Protein AF-A0A1Y1V3E3-F1 (afdb_monomer_lite)

Secondary structure (DSSP, 8-state):
-HHHHHHHHHHHHHHHHHHHHHHHHHHHHHHHHHHHHHHHHHHHHHHHHHHHHHHHHHHHHHHHHHHHHHHHHHHHHHHHHHHHHHHHHHHHHHHHHH--TTT--TTHHHHHHHHHHHHHHHHHHHHHH-TTSS--GGG-GGGHHHHTS------TT-THHHHHTTT-BGGGTB-HHHHTS-HHHHHHHHHHHHHHHHHHHHTT-S----TTSHHHHHHHHHHHHH-HHHHHHHHHHHHHHHHHHHHHHHHHHHHHHHHHHHHHHHHHHHHHHHHHHHHHIIIIIHHHHHHHHHHHHHHHHHHHHS-HHHHTTSGGG--

Radius of gyration: 42.48 Å; chains: 1; bounding box: 92×54×130 Å

Foldseek 3Di:
DVVVVVVVVVVVVVVVVVVVVVVVVVVVVVVVVVVVVVVLVVLVVVLVVVLVVLVVVLVVLVVVLVQLLVLLVVLLVLLVLLLVLLVLLLVLLLCLQAVAPVVDDPCGSVVSNVVSLVVNVVSLVCLCPVVVVHDHCVVPVVLCCQAPNFAFAADPPDCCRVCVVVLADPVLDRHSVLLRDRLSVLSVVLSVLSVVSSVCVVVVVHDRDHPPDPVSVVNSVVCLVPDSSNSNSVSSSVRNVRSSVRSSCVSVVVSVCSCVVCVVVSVVSVVVSVVSVVVCCVPRVVVVVVVVVVVVVVVVVVVVPDPVVVLVVDPVNPD

Sequence (319 aa):
FEDIIINYDEKIDGLCESYEIDKEIINQQSTLKIKKRDYENLKLGISFAIIFFFIILVDYMVFDISTKVKDLVTIAEKSADRYTLLKGIQLFTYESVIQDRSLFLEGEPERILSDNIKKLEKLQEELKTGSYGGPTFDNYPALDNILKDNGCHRMYYDPSCMFMQYQYDSSYGFTEEIATLPMNELISEYLVNVKSFIENLKEDKYIKLPFSNAENIKIMFEQMKNDNFFRLQEKLVNNLIGDIQVIDDYLISSSLLLLDSNKNTLIYVVSIGCGILIIIDIFVFNKVYQTKIKNLDAFISFVFLMPQSLVNKIDRFKK

pLDDT: mean 86.41, std 13.22, range [45.62, 98.56]

Organism: NCBI:txid1754191

Structure (mmCIF, N/CA/C/O backbone):
data_AF-A0A1Y1V3E3-F1
#
_entry.id   AF-A0A1Y1V3E3-F1
#
loop_
_atom_site.group_PDB
_atom_site.id
_atom_site.type_symbol
_atom_site.label_atom_id
_atom_site.label_alt_id
_atom_site.label_comp_id
_atom_site.label_asym_id
_atom_site.label_entity_id
_atom_site.label_seq_id
_atom_site.pdbx_PDB_ins_code
_atom_site.Cartn_x
_atom_site.Cartn_y
_atom_site.Cartn_z
_atom_site.occupancy
_atom_site.B_iso_or_equiv
_atom_site.auth_seq_id
_atom_site.auth_comp_id
_atom_site.auth_asym_id
_atom_site.auth_atom_id
_atom_site.pdbx_PDB_model_num
ATOM 1 N N . PHE A 1 1 ? 65.531 27.772 -87.842 1.00 50.69 1 PHE A N 1
ATOM 2 C CA . PHE A 1 1 ? 64.955 28.510 -86.697 1.00 50.69 1 PHE A CA 1
ATOM 3 C C . PHE A 1 1 ? 63.460 28.235 -86.576 1.00 50.69 1 PHE A C 1
ATOM 5 O O . PHE A 1 1 ? 63.043 27.932 -85.469 1.00 50.69 1 PHE A O 1
ATOM 12 N N . GLU A 1 2 ? 62.691 28.225 -87.672 1.00 54.88 2 GLU A N 1
ATOM 13 C CA . GLU A 1 2 ? 61.279 27.784 -87.671 1.00 54.88 2 GLU A CA 1
ATOM 14 C C . GLU A 1 2 ? 61.085 26.353 -87.141 1.00 54.88 2 GLU A C 1
ATOM 16 O O . GLU A 1 2 ? 60.283 26.163 -86.236 1.00 54.88 2 GLU A O 1
ATOM 21 N N . ASP A 1 3 ? 61.902 25.380 -87.562 1.00 55.28 3 ASP A N 1
ATOM 22 C CA . ASP A 1 3 ? 61.786 23.989 -87.074 1.00 55.28 3 ASP A CA 1
ATOM 23 C C . ASP A 1 3 ? 62.004 23.825 -85.560 1.00 55.28 3 ASP A C 1
ATOM 25 O O . ASP A 1 3 ? 61.488 22.895 -84.947 1.00 55.28 3 ASP A O 1
ATOM 29 N N . ILE A 1 4 ? 62.772 24.726 -84.937 1.00 55.16 4 ILE A N 1
ATOM 30 C CA . ILE A 1 4 ? 63.002 24.697 -83.486 1.00 55.16 4 ILE A CA 1
ATOM 31 C C . ILE A 1 4 ? 61.770 25.241 -82.763 1.00 55.16 4 ILE A C 1
ATOM 33 O O . ILE A 1 4 ? 61.364 24.670 -81.759 1.00 55.16 4 ILE A O 1
ATOM 37 N N . ILE A 1 5 ? 61.161 26.309 -83.284 1.00 55.03 5 ILE A N 1
ATOM 38 C CA . ILE A 1 5 ? 59.955 26.912 -82.705 1.00 55.03 5 ILE A CA 1
ATOM 39 C C . ILE A 1 5 ? 58.780 25.930 -82.799 1.00 55.03 5 ILE A C 1
ATOM 41 O O . ILE A 1 5 ? 58.133 25.680 -81.790 1.00 55.03 5 ILE A O 1
ATOM 45 N N . ILE A 1 6 ? 58.598 25.269 -83.948 1.00 68.31 6 ILE A N 1
ATOM 46 C CA . ILE A 1 6 ? 57.536 24.268 -84.153 1.00 68.31 6 ILE A CA 1
ATOM 47 C C . ILE A 1 6 ? 57.692 23.074 -83.194 1.00 68.31 6 ILE A C 1
ATOM 49 O O . ILE A 1 6 ? 56.716 22.621 -82.607 1.00 68.31 6 ILE A O 1
ATOM 53 N N . ASN A 1 7 ? 58.921 22.599 -82.956 1.00 63.09 7 ASN A N 1
ATOM 54 C CA . ASN A 1 7 ? 59.174 21.492 -82.023 1.00 63.09 7 ASN A CA 1
ATOM 55 C C . ASN A 1 7 ? 58.926 21.880 -80.551 1.00 63.09 7 ASN A C 1
ATOM 57 O O . ASN A 1 7 ? 58.614 21.026 -79.720 1.00 63.09 7 ASN A O 1
ATOM 61 N N . TYR A 1 8 ? 59.101 23.160 -80.210 1.00 56.69 8 TYR A N 1
ATOM 62 C CA . TYR A 1 8 ? 58.773 23.675 -78.882 1.00 56.69 8 TYR A CA 1
ATOM 63 C C . TYR A 1 8 ? 57.267 23.868 -78.708 1.00 56.69 8 TYR A C 1
ATOM 65 O O . TYR A 1 8 ? 56.762 23.485 -77.656 1.00 56.69 8 TYR A O 1
ATOM 73 N N . ASP A 1 9 ? 56.558 24.366 -79.721 1.00 60.00 9 ASP A N 1
ATOM 74 C CA . ASP A 1 9 ? 55.098 24.497 -79.685 1.00 60.00 9 ASP A CA 1
ATOM 75 C C . ASP A 1 9 ? 54.416 23.121 -79.605 1.00 60.00 9 ASP A C 1
ATOM 77 O O . ASP A 1 9 ? 53.599 22.918 -78.716 1.00 60.00 9 ASP A O 1
ATOM 81 N N . GLU A 1 10 ? 54.842 22.116 -80.384 1.00 63.62 10 GLU A N 1
ATOM 82 C CA . GLU A 1 10 ? 54.315 20.740 -80.261 1.00 63.62 10 GLU A CA 1
ATOM 83 C C . GLU A 1 10 ? 54.580 20.117 -78.879 1.00 63.62 10 GLU A C 1
ATOM 85 O O . GLU A 1 10 ? 53.758 19.364 -78.355 1.00 63.62 10 GLU A O 1
ATOM 90 N N . LYS A 1 11 ? 55.723 20.422 -78.251 1.00 55.56 11 LYS A N 1
ATOM 91 C CA . LYS A 1 11 ? 56.017 19.954 -76.885 1.00 55.56 11 LYS A CA 1
ATOM 92 C C . LYS A 1 11 ? 55.202 20.687 -75.830 1.00 55.56 11 LYS A C 1
ATOM 94 O O . LYS A 1 11 ? 54.860 20.073 -74.821 1.00 55.56 11 LYS A O 1
ATOM 99 N N . ILE A 1 12 ? 54.931 21.974 -76.029 1.00 55.62 12 ILE A N 1
ATOM 100 C CA . ILE A 1 12 ? 54.075 22.766 -75.146 1.00 55.62 12 ILE A CA 1
ATOM 101 C C . ILE A 1 12 ? 52.627 22.291 -75.278 1.00 55.62 12 ILE A C 1
ATOM 103 O O . ILE A 1 12 ? 51.999 22.056 -74.252 1.00 55.62 12 ILE A O 1
ATOM 107 N N . ASP A 1 13 ? 52.138 22.039 -76.490 1.00 59.72 13 ASP A N 1
ATOM 108 C CA . ASP A 1 13 ? 50.797 21.503 -76.731 1.00 59.72 13 ASP A CA 1
ATOM 109 C C . ASP A 1 13 ? 50.650 20.081 -76.178 1.00 59.72 13 ASP A C 1
ATOM 111 O O . ASP A 1 13 ? 49.683 19.803 -75.473 1.00 59.72 13 ASP A O 1
ATOM 115 N N . GLY A 1 14 ? 51.654 19.211 -76.348 1.00 58.41 14 GLY A N 1
ATOM 116 C CA . GLY A 1 14 ? 51.664 17.884 -75.717 1.00 58.41 14 GLY A CA 1
ATOM 117 C C . GLY A 1 14 ? 51.718 17.929 -74.179 1.00 58.41 14 GLY A C 1
ATOM 118 O O . GLY A 1 14 ? 51.142 17.077 -73.494 1.00 58.41 14 GLY A O 1
ATOM 119 N N . LEU A 1 15 ? 52.373 18.941 -73.601 1.00 51.03 15 LEU A N 1
ATOM 120 C CA . LEU A 1 15 ? 52.355 19.195 -72.155 1.00 51.03 15 LEU A CA 1
ATOM 121 C C . LEU A 1 15 ? 51.010 19.769 -71.687 1.00 51.03 15 LEU A C 1
ATOM 123 O O . LEU A 1 15 ? 50.547 19.412 -70.608 1.00 51.03 15 LEU A O 1
ATOM 127 N N . CYS A 1 16 ? 50.363 20.616 -72.486 1.00 54.28 16 CYS A N 1
ATOM 128 C CA . CYS A 1 16 ? 49.035 21.152 -72.200 1.00 54.28 16 CYS A CA 1
ATOM 129 C C . CYS A 1 16 ? 47.955 20.064 -72.284 1.00 54.28 16 CYS A C 1
ATOM 131 O O . CYS A 1 16 ? 47.156 19.958 -71.358 1.00 54.28 16 CYS A O 1
ATOM 133 N N . GLU A 1 17 ? 47.976 19.202 -73.305 1.00 54.94 17 GLU A N 1
ATOM 134 C CA . GLU A 1 17 ? 47.053 18.063 -73.430 1.00 54.94 17 GLU A CA 1
ATOM 135 C C . GLU A 1 17 ? 47.231 17.061 -72.286 1.00 54.94 17 GLU A C 1
ATOM 137 O O . GLU A 1 17 ? 46.252 16.640 -71.671 1.00 54.94 17 GLU A O 1
ATOM 142 N N . SER A 1 18 ? 48.473 16.705 -71.936 1.00 55.16 18 SER A N 1
ATOM 143 C CA . SER A 1 18 ? 48.718 15.813 -70.792 1.00 55.16 18 SER A CA 1
ATOM 144 C C . SER A 1 18 ? 48.276 16.435 -69.463 1.00 55.16 18 SER A C 1
ATOM 146 O O . SER A 1 18 ? 47.708 15.738 -68.623 1.00 55.16 18 SER A O 1
ATOM 148 N N . TYR A 1 19 ? 48.441 17.750 -69.293 1.00 52.50 19 TYR A N 1
ATOM 149 C CA . TYR A 1 19 ? 47.956 18.468 -68.116 1.00 52.50 19 TYR A CA 1
ATOM 150 C C . TYR A 1 19 ? 46.423 18.568 -68.064 1.00 52.50 19 TYR A C 1
ATOM 152 O O . TYR A 1 19 ? 45.841 18.483 -66.982 1.00 52.50 19 TYR A O 1
ATOM 160 N N . GLU A 1 20 ? 45.744 18.729 -69.202 1.00 53.56 20 GLU A N 1
ATOM 161 C CA . GLU A 1 20 ? 44.278 18.721 -69.281 1.00 53.56 20 GLU A CA 1
ATOM 162 C C . GLU A 1 20 ? 43.694 17.331 -69.009 1.00 53.56 20 GLU A C 1
ATOM 164 O O . GLU A 1 20 ? 42.750 17.220 -68.222 1.00 53.56 20 GLU A O 1
ATOM 169 N N . ILE A 1 21 ? 44.311 16.272 -69.543 1.00 56.00 21 ILE A N 1
ATOM 170 C CA . ILE A 1 21 ? 43.956 14.877 -69.248 1.00 56.00 21 ILE A CA 1
ATOM 171 C C . ILE A 1 21 ? 44.155 14.579 -67.753 1.00 56.00 21 ILE A C 1
ATOM 173 O O . ILE A 1 21 ? 43.257 14.038 -67.102 1.00 56.00 21 ILE A O 1
ATOM 177 N N . ASP A 1 22 ? 45.276 15.001 -67.159 1.00 53.81 22 ASP A N 1
ATOM 178 C CA . ASP A 1 22 ? 45.507 14.857 -65.718 1.00 53.81 22 ASP A CA 1
ATOM 179 C C . ASP A 1 22 ? 44.495 15.664 -64.895 1.00 53.81 22 AS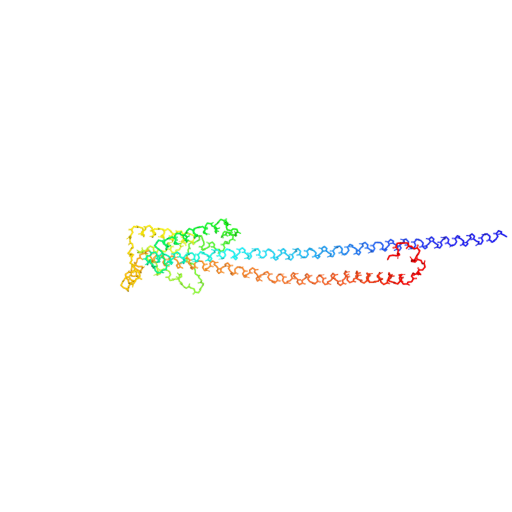P A C 1
ATOM 181 O O . ASP A 1 22 ? 44.009 15.192 -63.866 1.00 53.81 22 ASP A O 1
ATOM 185 N N . LYS A 1 23 ? 44.104 16.858 -65.346 1.00 56.31 23 LYS A N 1
ATOM 186 C CA . LYS A 1 23 ? 43.104 17.695 -64.672 1.00 56.31 23 LYS A CA 1
ATOM 187 C C . LYS A 1 23 ? 41.705 17.081 -64.730 1.00 56.31 23 LYS A C 1
ATOM 189 O O . LYS A 1 23 ? 40.989 17.142 -63.728 1.00 56.31 23 LYS A O 1
ATOM 194 N N . GLU A 1 24 ? 41.311 16.457 -65.839 1.00 57.62 24 GLU A N 1
ATOM 195 C CA . GLU A 1 24 ? 40.055 15.702 -65.935 1.00 57.62 24 GLU A CA 1
ATOM 196 C C . GLU A 1 24 ? 40.063 14.462 -65.034 1.00 57.62 24 GLU A C 1
ATOM 198 O O . GLU A 1 24 ? 39.101 14.239 -64.291 1.00 57.62 24 GLU A O 1
ATOM 203 N N . ILE A 1 25 ? 41.167 13.710 -65.005 1.00 59.00 25 ILE A N 1
ATOM 204 C CA . ILE A 1 25 ? 41.335 12.549 -64.119 1.00 59.00 25 ILE A CA 1
ATOM 205 C C . ILE A 1 25 ? 41.299 12.984 -62.644 1.00 59.00 25 ILE A C 1
ATOM 207 O O . ILE A 1 25 ? 40.606 12.369 -61.827 1.00 59.00 25 ILE A O 1
ATOM 211 N N . ILE A 1 26 ? 41.976 14.078 -62.285 1.00 58.00 26 ILE A N 1
ATOM 212 C CA . ILE A 1 26 ? 41.976 14.648 -60.929 1.00 58.00 26 ILE A CA 1
ATOM 213 C C . ILE A 1 26 ? 40.579 15.158 -60.547 1.00 58.00 26 ILE A C 1
ATOM 215 O O . ILE A 1 26 ? 40.145 14.942 -59.413 1.00 58.00 26 ILE A O 1
ATOM 219 N N . ASN A 1 27 ? 39.841 15.781 -61.470 1.00 56.62 27 ASN A N 1
ATOM 220 C CA . ASN A 1 27 ? 38.483 16.279 -61.228 1.00 56.62 27 ASN A CA 1
ATOM 221 C C . ASN A 1 27 ? 37.442 15.153 -61.094 1.00 56.62 27 ASN A C 1
ATOM 223 O O . ASN A 1 27 ? 36.546 15.232 -60.246 1.00 56.62 27 ASN A O 1
ATOM 227 N N . GLN A 1 28 ? 37.569 14.068 -61.861 1.00 58.38 28 GLN A N 1
ATOM 228 C CA . GLN A 1 28 ? 36.733 12.874 -61.692 1.00 58.38 28 GLN A CA 1
ATOM 229 C C . GLN A 1 28 ? 37.059 12.134 -60.384 1.00 58.38 28 GLN A C 1
ATOM 231 O O . GLN A 1 28 ? 36.159 11.717 -59.650 1.00 58.38 28 GLN A O 1
ATOM 236 N N . GLN A 1 29 ? 38.341 12.025 -60.017 1.00 57.47 29 GLN A N 1
ATOM 237 C CA . GLN A 1 29 ? 38.741 11.428 -58.741 1.00 57.47 29 GLN A CA 1
ATOM 238 C C . GLN A 1 29 ? 38.346 12.288 -57.532 1.00 57.47 29 GLN A C 1
ATOM 240 O O . GLN A 1 29 ? 37.997 11.740 -56.482 1.00 57.47 29 GLN A O 1
ATOM 245 N N . SER A 1 30 ? 38.381 13.618 -57.645 1.00 58.44 30 SER A N 1
ATOM 246 C CA . SER A 1 30 ? 37.997 14.529 -56.562 1.00 58.44 30 SER A CA 1
ATOM 247 C C . SER A 1 30 ? 36.486 14.507 -56.314 1.00 58.44 30 SER A C 1
ATOM 249 O O . SER A 1 30 ? 36.069 14.385 -55.163 1.00 58.44 30 SER A O 1
ATOM 251 N N . THR A 1 31 ? 35.657 14.494 -57.361 1.00 60.00 31 THR A N 1
ATOM 252 C CA . THR A 1 31 ? 34.191 14.369 -57.236 1.00 60.00 31 THR A CA 1
ATOM 253 C C . THR A 1 31 ? 33.754 13.015 -56.670 1.00 60.00 31 THR A C 1
ATOM 255 O O . THR A 1 31 ? 32.872 12.969 -55.808 1.00 60.00 31 THR A O 1
ATOM 258 N N . LEU A 1 32 ? 34.403 11.910 -57.059 1.00 60.84 32 LEU A N 1
ATOM 259 C CA . LEU A 1 32 ? 34.169 10.590 -56.452 1.00 60.84 32 LEU A CA 1
ATOM 260 C C . LEU A 1 32 ? 34.591 10.544 -54.972 1.00 60.84 32 LEU A C 1
ATOM 262 O O . LEU A 1 32 ? 33.885 9.962 -54.145 1.00 60.84 32 LEU A O 1
ATOM 266 N N . LYS A 1 33 ? 35.708 11.191 -54.609 1.00 61.91 33 LYS A N 1
ATOM 267 C CA . LYS A 1 33 ? 36.159 11.315 -53.209 1.00 61.91 33 LYS A CA 1
ATOM 268 C C . LYS A 1 33 ? 35.207 12.168 -52.363 1.00 61.91 33 LYS A C 1
ATOM 270 O O . LYS A 1 33 ? 34.955 11.801 -51.216 1.00 61.91 33 LYS A O 1
ATOM 275 N N . ILE A 1 34 ? 34.648 13.249 -52.915 1.00 62.41 34 ILE A N 1
ATOM 276 C CA . ILE A 1 34 ? 33.652 14.099 -52.239 1.00 62.41 34 ILE A CA 1
ATOM 277 C C . ILE A 1 34 ? 32.371 13.298 -51.963 1.00 62.41 34 ILE A C 1
ATOM 279 O O . ILE A 1 34 ? 31.979 13.175 -50.806 1.00 62.41 34 ILE A O 1
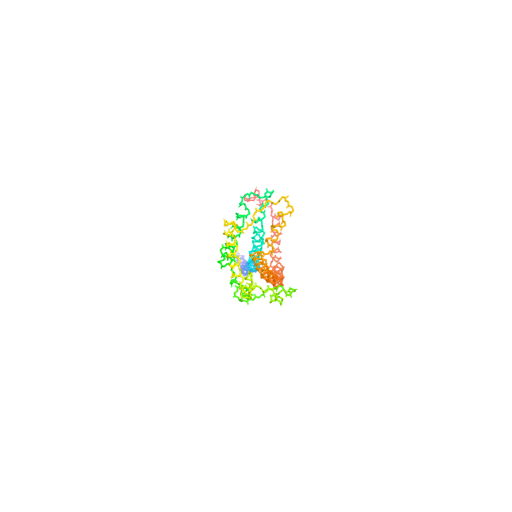ATOM 283 N N . LYS A 1 35 ? 31.805 12.621 -52.975 1.00 66.88 35 LYS A N 1
ATOM 284 C CA . LYS A 1 35 ? 30.608 11.773 -52.798 1.00 66.88 35 LYS A CA 1
ATOM 285 C C . LYS A 1 35 ? 30.812 10.655 -51.767 1.00 66.88 35 LYS A C 1
ATOM 287 O O . LYS A 1 35 ? 29.911 10.353 -50.988 1.00 66.88 35 LYS A O 1
ATOM 292 N N . LYS A 1 36 ? 32.004 10.047 -51.726 1.00 70.50 36 LYS A N 1
ATOM 293 C CA . LYS A 1 36 ? 32.348 9.006 -50.742 1.00 70.50 36 LYS A CA 1
ATOM 294 C C . LYS A 1 36 ? 32.448 9.559 -49.314 1.00 70.50 36 LYS A C 1
ATOM 296 O O . LYS A 1 36 ? 32.009 8.893 -48.380 1.00 70.50 36 LYS A O 1
ATOM 301 N N . ARG A 1 37 ? 32.989 10.771 -49.146 1.00 70.94 37 ARG A N 1
ATOM 302 C CA . ARG A 1 37 ? 33.065 11.471 -47.854 1.00 70.94 37 ARG A CA 1
ATOM 303 C C . ARG A 1 37 ? 31.676 11.857 -47.338 1.00 70.94 37 ARG A C 1
ATOM 305 O O . ARG A 1 37 ? 31.404 11.667 -46.156 1.00 70.94 37 ARG A O 1
ATOM 312 N N . ASP A 1 38 ? 30.796 12.332 -48.215 1.00 76.00 38 ASP A N 1
ATOM 313 C CA . ASP A 1 38 ? 29.418 12.682 -47.851 1.00 76.00 38 ASP A CA 1
ATOM 314 C C . ASP A 1 38 ? 28.618 11.447 -47.420 1.00 76.00 38 ASP A C 1
ATOM 316 O O . ASP A 1 38 ? 27.913 11.483 -46.413 1.00 76.00 38 ASP A O 1
ATOM 320 N N . TYR A 1 39 ? 28.809 10.314 -48.104 1.00 79.94 39 TYR A N 1
ATOM 321 C CA . TYR A 1 39 ? 28.209 9.036 -47.715 1.00 79.94 39 TYR A CA 1
ATOM 322 C C . TYR A 1 39 ? 28.703 8.529 -46.348 1.00 79.94 39 TYR A C 1
ATOM 324 O O . TYR A 1 39 ? 27.915 8.023 -45.550 1.00 79.94 39 TYR A O 1
ATOM 332 N N . GLU A 1 40 ? 29.996 8.673 -46.038 1.00 78.00 40 GLU A N 1
ATOM 333 C CA . GLU A 1 40 ? 30.550 8.282 -44.732 1.00 78.00 40 GLU A CA 1
ATOM 334 C C . GLU A 1 40 ? 30.042 9.176 -43.591 1.00 78.00 40 GLU A C 1
ATOM 336 O O . GLU A 1 40 ? 29.692 8.661 -42.526 1.00 78.00 40 GLU A O 1
ATOM 341 N N . ASN A 1 41 ? 29.921 10.486 -43.828 1.00 80.19 41 ASN A N 1
ATOM 342 C CA . ASN A 1 41 ? 29.327 11.422 -42.872 1.00 80.19 41 ASN A CA 1
ATOM 343 C C . ASN A 1 41 ? 27.835 11.136 -42.644 1.00 80.19 41 ASN A C 1
ATOM 345 O O . ASN A 1 41 ? 27.378 11.152 -41.502 1.00 80.19 41 ASN A O 1
ATOM 349 N N . LEU A 1 42 ? 27.086 10.818 -43.706 1.00 85.19 42 LEU A N 1
ATOM 350 C CA . LEU A 1 42 ? 25.682 10.419 -43.611 1.00 85.19 42 LEU A CA 1
ATOM 351 C C . LEU A 1 42 ? 25.524 9.117 -42.811 1.00 85.19 42 LEU A C 1
ATOM 353 O O . LEU A 1 42 ? 24.691 9.052 -41.911 1.00 85.19 42 LEU A O 1
ATOM 357 N N . LYS A 1 43 ? 26.358 8.100 -43.078 1.00 84.75 43 LYS A N 1
ATOM 358 C CA . LYS A 1 43 ? 26.362 6.830 -42.329 1.00 84.75 43 LYS A CA 1
ATOM 359 C C . LYS A 1 43 ? 26.614 7.059 -40.836 1.00 84.75 43 LYS A C 1
ATOM 361 O O . LYS A 1 43 ? 25.945 6.453 -40.001 1.00 84.75 43 LYS A O 1
ATOM 366 N N . LEU A 1 44 ? 27.562 7.931 -40.501 1.00 87.50 44 LEU A N 1
ATOM 367 C CA . LEU A 1 44 ? 27.882 8.294 -39.121 1.00 87.50 44 LEU A CA 1
ATOM 368 C C . LEU A 1 44 ? 26.720 9.044 -38.450 1.00 87.50 44 LEU A C 1
ATOM 370 O O . LEU A 1 44 ? 26.336 8.683 -37.341 1.00 87.50 44 LEU A O 1
ATOM 374 N N . GLY A 1 45 ? 26.100 10.004 -39.144 1.00 89.06 45 GLY A N 1
ATOM 375 C CA . GLY A 1 45 ? 24.907 10.706 -38.658 1.00 89.06 45 GLY A CA 1
ATOM 376 C C . GLY A 1 45 ? 23.726 9.767 -38.390 1.00 89.06 45 GLY A C 1
ATOM 377 O O . GLY A 1 45 ? 23.129 9.821 -37.318 1.00 89.06 45 GLY A O 1
ATOM 378 N N . ILE A 1 46 ? 23.444 8.842 -39.314 1.00 91.44 46 ILE A N 1
ATOM 379 C CA . ILE A 1 46 ? 22.406 7.812 -39.139 1.00 91.44 46 ILE A CA 1
ATOM 380 C C . ILE A 1 46 ? 22.736 6.899 -37.952 1.00 91.44 46 ILE A C 1
ATOM 382 O O . ILE A 1 46 ? 21.852 6.568 -37.169 1.00 91.44 46 ILE A O 1
ATOM 386 N N . SER A 1 47 ? 24.004 6.521 -37.777 1.00 91.00 47 SER A N 1
ATOM 387 C CA . SER A 1 47 ? 24.425 5.665 -36.660 1.00 91.00 47 SER A CA 1
ATOM 388 C C . SER A 1 47 ? 24.190 6.342 -35.309 1.00 91.00 47 SER A C 1
ATOM 390 O O . SER A 1 47 ? 23.640 5.720 -34.407 1.00 91.00 47 SER A O 1
ATOM 392 N N . PHE A 1 48 ? 24.521 7.631 -35.182 1.00 92.25 48 PHE A N 1
ATOM 393 C CA . PHE A 1 48 ? 24.205 8.402 -33.978 1.00 92.25 48 PHE A CA 1
ATOM 394 C C . PHE A 1 48 ? 22.699 8.527 -33.738 1.00 92.25 48 PHE A C 1
ATOM 396 O O . PHE A 1 48 ? 22.260 8.391 -32.599 1.00 92.25 48 PHE A O 1
ATOM 403 N N . ALA A 1 49 ? 21.904 8.726 -34.793 1.00 94.06 49 ALA A N 1
ATOM 404 C CA . ALA A 1 49 ? 20.449 8.764 -34.674 1.00 94.06 49 ALA A CA 1
ATOM 405 C C . ALA A 1 49 ? 19.876 7.427 -34.167 1.00 94.06 49 ALA A C 1
ATOM 407 O O . ALA A 1 49 ? 19.012 7.434 -33.295 1.00 94.06 49 ALA A O 1
ATOM 408 N N . ILE A 1 50 ? 20.392 6.289 -34.649 1.00 92.94 50 ILE A N 1
ATOM 409 C CA . ILE A 1 50 ? 19.997 4.950 -34.179 1.00 92.94 50 ILE A CA 1
ATOM 410 C C . ILE A 1 50 ? 20.349 4.763 -32.699 1.00 92.94 50 ILE A C 1
ATOM 412 O O . ILE A 1 50 ? 19.508 4.297 -31.934 1.00 92.94 50 ILE A O 1
ATOM 416 N N . ILE A 1 51 ? 21.561 5.149 -32.283 1.00 92.69 51 ILE A N 1
ATOM 417 C CA . ILE A 1 51 ? 21.993 5.068 -30.877 1.00 92.69 51 ILE A CA 1
ATOM 418 C C . ILE A 1 51 ? 21.069 5.905 -29.990 1.00 92.69 51 ILE A C 1
ATOM 420 O O . ILE A 1 51 ? 20.585 5.425 -28.969 1.00 92.69 51 ILE A O 1
ATOM 424 N N . PHE A 1 52 ? 20.800 7.146 -30.393 1.00 94.88 52 PHE A N 1
ATOM 425 C CA . PHE A 1 52 ? 19.955 8.056 -29.630 1.00 94.88 52 PHE A CA 1
ATOM 426 C C . PHE A 1 52 ? 18.514 7.546 -29.518 1.00 94.88 52 PHE A C 1
ATOM 428 O O . PHE A 1 52 ? 17.940 7.544 -28.432 1.00 94.88 52 PHE A O 1
ATOM 435 N N . PHE A 1 53 ? 17.951 7.046 -30.621 1.00 94.12 53 PHE A N 1
ATOM 436 C CA . PHE A 1 53 ? 16.623 6.437 -30.626 1.00 94.12 53 PHE A CA 1
ATOM 437 C C . PHE A 1 53 ? 16.551 5.208 -29.712 1.00 94.12 53 PHE A C 1
ATOM 439 O O . PHE A 1 53 ? 15.581 5.046 -28.977 1.00 94.12 53 PHE A O 1
ATOM 446 N N . PHE A 1 54 ? 17.587 4.366 -29.719 1.00 93.69 54 PHE A N 1
ATOM 447 C CA . PHE A 1 54 ? 17.661 3.202 -28.841 1.00 93.69 54 PHE A CA 1
ATOM 448 C C . PHE A 1 54 ? 17.679 3.594 -27.357 1.00 93.69 54 PHE A C 1
ATOM 450 O O . PHE A 1 54 ? 16.936 3.007 -26.575 1.00 93.69 54 PHE A O 1
ATOM 457 N N . ILE A 1 55 ? 18.472 4.605 -26.980 1.00 92.69 55 ILE A N 1
ATOM 458 C CA . ILE A 1 55 ? 18.517 5.115 -25.599 1.00 92.69 55 ILE A CA 1
ATOM 459 C C . ILE A 1 55 ? 17.126 5.591 -25.166 1.00 92.69 55 ILE A C 1
ATOM 461 O O . ILE A 1 55 ? 16.617 5.126 -24.152 1.00 92.69 55 ILE A O 1
ATOM 465 N N . ILE A 1 56 ? 16.467 6.422 -25.984 1.00 94.44 56 ILE A N 1
ATOM 466 C CA . ILE A 1 56 ? 15.109 6.910 -25.694 1.00 94.44 56 ILE A CA 1
ATOM 467 C C . ILE A 1 56 ? 14.122 5.753 -25.519 1.00 94.44 56 ILE A C 1
ATOM 469 O O . ILE A 1 56 ? 13.282 5.793 -24.624 1.00 94.44 56 ILE A O 1
ATOM 473 N N . LEU A 1 57 ? 14.202 4.728 -26.370 1.00 92.62 57 LEU A N 1
ATOM 474 C CA . LEU A 1 57 ? 13.293 3.586 -26.319 1.00 92.62 57 LEU A CA 1
ATOM 475 C C . LEU A 1 57 ? 13.457 2.783 -25.022 1.00 92.62 57 LEU A C 1
ATOM 477 O O . LEU A 1 57 ? 12.457 2.425 -24.399 1.00 92.62 57 LEU A O 1
ATOM 481 N N . VAL A 1 58 ? 14.699 2.514 -24.607 1.00 92.00 58 VAL A N 1
ATOM 482 C CA . VAL A 1 58 ? 14.982 1.798 -23.354 1.00 92.00 58 VAL A CA 1
ATOM 483 C C . VAL A 1 58 ? 14.541 2.625 -22.151 1.00 92.00 58 VAL A C 1
ATOM 485 O O . VAL A 1 58 ? 13.839 2.102 -21.285 1.00 92.00 58 VAL A O 1
ATOM 488 N N . ASP A 1 59 ? 14.890 3.911 -22.122 1.00 91.94 59 ASP A N 1
ATOM 489 C CA . ASP A 1 59 ? 14.522 4.813 -21.029 1.00 91.94 59 ASP A CA 1
ATOM 490 C C . ASP A 1 59 ? 13.001 4.924 -20.891 1.00 91.94 59 ASP A C 1
ATOM 492 O O . ASP A 1 59 ? 12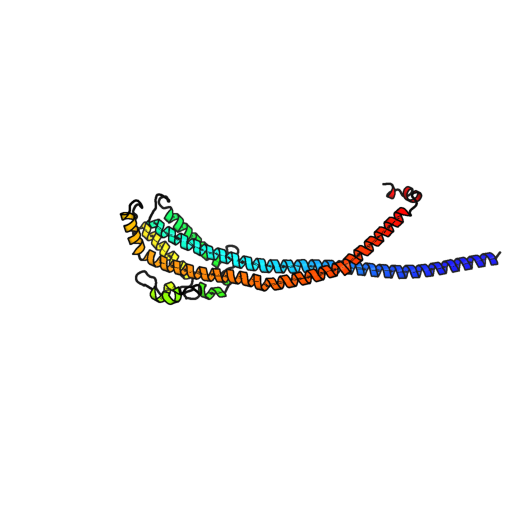.472 4.847 -19.783 1.00 91.94 59 ASP A O 1
ATOM 496 N N . TYR A 1 60 ? 12.281 5.027 -22.012 1.00 93.44 60 TYR A N 1
ATOM 497 C CA . TYR A 1 60 ? 10.821 5.049 -22.021 1.00 93.44 60 TYR A CA 1
ATOM 498 C C . TYR A 1 60 ? 10.217 3.767 -21.433 1.00 93.44 60 TYR A C 1
ATOM 500 O O . TYR A 1 60 ? 9.326 3.847 -20.590 1.00 93.44 60 TYR A O 1
ATOM 508 N N . MET A 1 61 ? 10.714 2.588 -21.829 1.00 92.00 61 MET A N 1
ATOM 509 C CA . MET A 1 61 ? 10.229 1.311 -21.288 1.00 92.00 61 MET A CA 1
ATOM 510 C C . MET A 1 61 ? 10.465 1.198 -19.779 1.00 92.00 61 MET A C 1
ATOM 512 O O . MET A 1 61 ? 9.565 0.800 -19.040 1.00 92.00 61 MET A O 1
ATOM 516 N N . VAL A 1 62 ? 11.661 1.566 -19.310 1.00 92.00 62 VAL A N 1
ATOM 517 C CA . VAL A 1 62 ? 11.989 1.560 -17.876 1.00 92.00 62 VAL A CA 1
ATOM 518 C C . VAL A 1 62 ? 11.095 2.537 -17.118 1.00 92.00 62 VAL A C 1
ATOM 520 O O . VAL A 1 62 ? 10.579 2.199 -16.053 1.00 92.00 62 VAL A O 1
ATOM 523 N N . PHE A 1 63 ? 10.885 3.732 -17.670 1.00 94.25 63 PHE A N 1
ATOM 524 C CA . PHE A 1 63 ? 10.046 4.756 -17.063 1.00 94.25 63 PHE A CA 1
ATOM 525 C C . PHE A 1 63 ? 8.577 4.319 -16.954 1.00 94.25 63 PHE A C 1
ATOM 527 O O . PHE A 1 63 ? 7.974 4.498 -15.896 1.00 94.25 63 PHE A O 1
ATOM 534 N N . ASP A 1 64 ? 8.012 3.701 -17.996 1.00 92.94 64 ASP A N 1
ATOM 535 C CA . ASP A 1 64 ? 6.631 3.198 -17.993 1.00 92.94 64 ASP A CA 1
ATOM 536 C C . ASP A 1 64 ? 6.418 2.110 -16.926 1.00 92.94 64 ASP A C 1
ATOM 538 O O . ASP A 1 64 ? 5.496 2.202 -16.113 1.00 92.94 64 ASP A O 1
ATOM 542 N N . ILE A 1 65 ? 7.314 1.117 -16.862 1.00 92.38 65 ILE A N 1
ATOM 543 C CA . ILE A 1 65 ? 7.240 0.041 -15.859 1.00 92.38 65 ILE A CA 1
ATOM 544 C C . ILE A 1 65 ? 7.417 0.609 -14.448 1.00 92.38 65 ILE A C 1
ATOM 546 O O . ILE A 1 65 ? 6.642 0.281 -13.551 1.00 92.38 65 ILE A O 1
ATOM 550 N N . SER A 1 66 ? 8.412 1.478 -14.252 1.00 92.94 66 SER A N 1
ATOM 551 C CA . SER A 1 66 ? 8.691 2.107 -12.958 1.00 92.94 66 SER A CA 1
ATOM 552 C C . SER A 1 66 ? 7.491 2.907 -12.451 1.00 92.94 66 SER A C 1
ATOM 554 O O . SER A 1 66 ? 7.125 2.790 -11.284 1.00 92.94 66 SER A O 1
ATOM 556 N N . THR A 1 67 ? 6.824 3.654 -13.336 1.00 93.88 67 THR A N 1
ATOM 557 C CA . THR A 1 67 ? 5.631 4.435 -12.983 1.00 93.88 67 THR A CA 1
ATOM 558 C C . THR A 1 67 ? 4.481 3.524 -12.551 1.00 93.88 67 THR A C 1
ATOM 560 O O . THR A 1 67 ? 3.931 3.718 -11.472 1.00 93.88 67 THR A O 1
ATOM 563 N N . LYS A 1 68 ? 4.181 2.464 -13.314 1.00 93.50 68 LYS A N 1
ATOM 564 C CA . LYS A 1 68 ? 3.111 1.506 -12.971 1.00 93.50 68 LYS A CA 1
ATOM 565 C C . LYS A 1 68 ? 3.369 0.758 -11.662 1.00 93.50 68 LYS A C 1
ATOM 567 O O . LYS A 1 68 ? 2.455 0.566 -10.864 1.00 93.50 68 LYS A O 1
ATOM 572 N N . VAL A 1 69 ? 4.611 0.331 -11.431 1.00 93.81 69 VAL A N 1
ATOM 573 C CA . VAL A 1 69 ? 4.997 -0.339 -10.180 1.00 93.81 69 VAL A CA 1
ATOM 574 C C . VAL A 1 69 ? 4.914 0.633 -9.009 1.00 93.81 69 VAL A C 1
ATOM 576 O O . VAL A 1 69 ? 4.388 0.275 -7.959 1.00 93.81 69 VAL A O 1
ATOM 579 N N . LYS A 1 70 ? 5.378 1.874 -9.187 1.00 94.62 70 LYS A N 1
ATOM 580 C CA . LYS A 1 70 ? 5.258 2.917 -8.168 1.00 94.62 70 LYS A CA 1
ATOM 581 C C . LYS A 1 70 ? 3.797 3.165 -7.801 1.00 94.62 70 LYS A C 1
ATOM 583 O O . LYS A 1 70 ? 3.496 3.252 -6.615 1.00 94.62 70 LYS A O 1
ATOM 588 N N . ASP A 1 71 ? 2.901 3.237 -8.778 1.00 94.44 71 ASP A N 1
ATOM 589 C CA . ASP A 1 71 ? 1.469 3.439 -8.542 1.00 94.44 71 ASP A CA 1
ATOM 590 C C . ASP A 1 71 ? 0.861 2.306 -7.700 1.00 94.44 71 ASP A C 1
ATOM 592 O O . ASP A 1 71 ? 0.170 2.582 -6.717 1.00 94.44 71 ASP A O 1
ATOM 596 N N . LEU A 1 72 ? 1.184 1.047 -8.023 1.00 94.88 72 LEU A N 1
ATOM 597 C CA . LEU A 1 72 ? 0.768 -0.132 -7.250 1.00 94.88 72 LEU A CA 1
ATOM 598 C C . LEU A 1 72 ? 1.322 -0.133 -5.822 1.00 94.88 72 LEU A C 1
ATOM 600 O O . LEU A 1 72 ? 0.591 -0.393 -4.870 1.00 94.88 72 LEU A O 1
ATOM 604 N N . VAL A 1 73 ? 2.608 0.177 -5.659 1.00 94.19 73 VAL A N 1
ATOM 605 C CA . VAL A 1 73 ? 3.244 0.230 -4.337 1.00 94.19 73 VAL A CA 1
ATOM 606 C C . VAL A 1 73 ? 2.657 1.365 -3.499 1.00 94.19 73 VAL A C 1
ATOM 608 O O . VAL A 1 73 ? 2.409 1.176 -2.314 1.00 94.19 73 VAL A O 1
ATOM 611 N N . THR A 1 74 ? 2.375 2.520 -4.106 1.00 95.19 74 THR A N 1
ATOM 612 C CA . THR A 1 74 ? 1.825 3.677 -3.385 1.00 95.19 74 THR A CA 1
ATOM 613 C C . THR A 1 74 ? 0.403 3.392 -2.895 1.00 95.19 74 THR A C 1
ATOM 615 O O . THR A 1 74 ? 0.062 3.744 -1.768 1.00 95.19 74 THR A O 1
ATOM 618 N N . ILE A 1 75 ? -0.443 2.735 -3.700 1.00 95.31 75 ILE A N 1
ATOM 619 C CA . ILE A 1 75 ? -1.780 2.338 -3.228 1.00 95.31 75 ILE A CA 1
ATOM 620 C C . ILE A 1 75 ? -1.712 1.214 -2.182 1.00 95.31 75 ILE A C 1
ATOM 622 O O . ILE A 1 75 ? -2.489 1.241 -1.231 1.00 95.31 75 ILE A O 1
ATOM 626 N N . ALA A 1 76 ? -0.755 0.285 -2.291 1.00 95.38 76 ALA A N 1
ATOM 627 C CA . ALA A 1 76 ? -0.528 -0.746 -1.276 1.00 95.38 76 ALA A CA 1
ATOM 628 C C . ALA A 1 76 ? -0.071 -0.142 0.062 1.00 95.38 76 ALA A C 1
ATOM 630 O O . ALA A 1 76 ? -0.596 -0.503 1.108 1.00 95.38 76 ALA A O 1
ATOM 631 N N . GLU A 1 77 ? 0.835 0.840 0.038 1.00 95.56 77 GLU A N 1
ATOM 632 C CA . GLU A 1 77 ? 1.249 1.594 1.228 1.00 95.56 77 GLU A CA 1
ATOM 633 C C . GLU A 1 77 ? 0.043 2.271 1.893 1.00 95.56 77 GLU A C 1
ATOM 635 O O . GLU A 1 77 ? -0.182 2.115 3.092 1.00 95.56 77 GLU A O 1
ATOM 640 N N . LYS A 1 78 ? -0.796 2.955 1.105 1.00 95.19 78 LYS A N 1
ATOM 641 C CA . LYS A 1 78 ? -2.018 3.593 1.617 1.00 95.19 78 LYS A CA 1
ATOM 642 C C . LYS A 1 78 ? -3.043 2.590 2.131 1.00 95.19 78 LYS A C 1
ATOM 644 O O . LYS A 1 78 ? -3.764 2.883 3.082 1.00 95.19 78 LYS A O 1
ATOM 649 N N . SER A 1 79 ? -3.113 1.405 1.538 1.00 94.81 79 SER A N 1
ATOM 650 C CA . SER A 1 79 ? -3.954 0.324 2.037 1.00 94.81 79 SER A CA 1
ATOM 651 C C . SER A 1 79 ? -3.445 -0.208 3.386 1.00 94.81 79 SER A C 1
ATOM 653 O O . SER A 1 79 ? -4.236 -0.301 4.328 1.00 94.81 79 SER A O 1
ATOM 655 N N . ALA A 1 80 ? -2.134 -0.408 3.536 1.00 95.62 80 ALA A N 1
ATOM 656 C CA . ALA A 1 80 ? -1.491 -0.803 4.790 1.00 95.62 80 ALA A CA 1
ATOM 657 C C . ALA A 1 80 ? -1.593 0.275 5.892 1.00 95.62 80 ALA A C 1
ATOM 659 O O . ALA A 1 80 ? -1.749 -0.042 7.077 1.00 95.62 80 ALA A O 1
ATOM 660 N N . ASP A 1 81 ? -1.590 1.562 5.532 1.00 96.88 81 ASP A N 1
ATOM 661 C CA . ASP A 1 81 ? -1.865 2.657 6.471 1.00 96.88 81 ASP A CA 1
ATOM 662 C C . ASP A 1 81 ? -3.257 2.499 7.117 1.00 96.88 81 ASP A C 1
ATOM 664 O O . ASP A 1 81 ? -3.414 2.750 8.317 1.00 96.88 81 ASP A O 1
ATOM 668 N N . ARG A 1 82 ? -4.264 2.003 6.372 1.00 96.00 82 ARG A N 1
ATOM 669 C CA . ARG A 1 82 ? -5.600 1.711 6.932 1.00 96.00 82 ARG A CA 1
ATOM 670 C C . ARG A 1 82 ? -5.520 0.655 8.026 1.00 96.00 82 ARG A C 1
ATOM 672 O O . ARG A 1 82 ? -6.147 0.834 9.067 1.00 96.00 82 ARG A O 1
ATOM 679 N N . TYR A 1 83 ? -4.733 -0.406 7.831 1.00 96.56 83 TYR A N 1
ATOM 680 C CA . TYR A 1 83 ? -4.526 -1.444 8.847 1.00 96.56 83 TYR A CA 1
ATOM 681 C C . TYR A 1 83 ? -3.973 -0.837 10.140 1.00 96.56 83 TYR A C 1
ATOM 683 O O . TYR A 1 83 ? -4.514 -1.062 11.227 1.00 96.56 83 TYR A O 1
ATOM 691 N N . THR A 1 84 ? -2.929 -0.017 10.011 1.00 97.38 84 THR A N 1
ATOM 692 C CA . THR A 1 84 ? -2.276 0.634 11.153 1.00 97.38 84 THR A CA 1
ATOM 693 C C . THR A 1 84 ? -3.246 1.551 11.895 1.00 97.38 84 THR A C 1
ATOM 695 O O . THR A 1 84 ? -3.326 1.503 13.123 1.00 97.38 84 THR A O 1
ATOM 698 N N . LEU A 1 85 ? -4.039 2.341 11.166 1.00 98.31 85 LEU A N 1
ATOM 699 C CA . LEU A 1 85 ? -5.041 3.228 11.753 1.00 98.31 85 LEU A CA 1
ATOM 700 C C . LEU A 1 85 ? -6.180 2.457 12.424 1.00 98.31 85 LEU A C 1
ATOM 702 O O . LEU A 1 85 ? -6.556 2.809 13.537 1.00 98.31 85 LEU A O 1
ATOM 706 N N . LEU A 1 86 ? -6.696 1.385 11.817 1.00 98.06 86 LEU A N 1
ATOM 707 C CA . LEU A 1 86 ? -7.740 0.544 12.416 1.00 98.06 86 LEU A CA 1
ATOM 708 C C . LEU A 1 86 ? -7.274 -0.088 13.730 1.00 98.06 86 LEU A C 1
ATOM 710 O O . LEU A 1 86 ? -8.000 -0.037 14.726 1.00 98.06 86 LEU A O 1
ATOM 714 N N . LYS A 1 87 ? -6.048 -0.628 13.758 1.00 97.75 87 LYS A N 1
ATOM 715 C CA . LYS A 1 87 ? -5.432 -1.143 14.988 1.00 97.75 87 LYS A CA 1
ATOM 716 C C . LYS A 1 87 ? -5.175 -0.048 16.012 1.00 97.75 87 LYS A C 1
ATOM 718 O O . LYS A 1 87 ? -5.409 -0.277 17.194 1.00 97.75 87 LYS A O 1
ATOM 723 N N . GLY A 1 88 ? -4.758 1.136 15.573 1.00 98.00 88 GLY A N 1
ATOM 724 C CA . GLY A 1 88 ? -4.624 2.306 16.435 1.00 98.00 88 GLY A CA 1
ATOM 725 C C . GLY A 1 88 ? -5.954 2.684 17.083 1.00 98.00 88 GLY A C 1
ATOM 726 O O . GLY A 1 88 ? -6.027 2.804 18.299 1.00 98.00 88 GLY A O 1
ATOM 727 N N . ILE A 1 89 ? -7.027 2.808 16.299 1.00 98.56 89 ILE A N 1
ATOM 728 C CA . ILE A 1 89 ? -8.378 3.081 16.807 1.00 98.56 89 ILE A CA 1
ATOM 729 C C . ILE A 1 89 ? -8.787 2.000 17.813 1.00 98.56 89 ILE A C 1
ATOM 731 O O . ILE A 1 89 ? -9.218 2.340 18.907 1.00 98.56 89 ILE A O 1
ATOM 735 N N . GLN A 1 90 ? -8.595 0.718 17.482 1.00 98.00 90 GLN A N 1
ATOM 736 C CA . GLN A 1 90 ? -8.903 -0.389 18.389 1.00 98.00 90 GLN A CA 1
ATOM 737 C C . GLN A 1 90 ? -8.123 -0.309 19.704 1.00 98.00 90 GLN A C 1
ATOM 739 O O . GLN A 1 90 ? -8.689 -0.505 20.770 1.00 98.00 90 GLN A O 1
ATOM 744 N N . LEU A 1 91 ? -6.828 -0.016 19.654 1.00 97.38 91 LEU A N 1
ATOM 745 C CA . LEU A 1 91 ? -6.014 0.112 20.857 1.00 97.38 91 LEU A CA 1
ATOM 746 C C . LEU A 1 91 ? -6.492 1.278 21.729 1.00 97.38 91 LEU A C 1
ATOM 748 O O . LEU A 1 91 ? -6.670 1.122 22.935 1.00 97.38 91 LEU A O 1
ATOM 752 N N . PHE A 1 92 ? -6.730 2.440 21.119 1.00 97.56 92 PHE A N 1
ATOM 753 C CA . PHE A 1 92 ? -7.101 3.637 21.864 1.00 97.56 92 PHE A CA 1
ATOM 754 C C . PHE A 1 92 ? -8.552 3.626 22.365 1.00 97.56 92 PHE A C 1
ATOM 756 O O . PHE A 1 92 ? -8.848 4.357 23.308 1.00 97.56 92 PHE A O 1
ATOM 763 N N . THR A 1 93 ? -9.451 2.787 21.832 1.00 97.00 93 THR A N 1
ATOM 764 C CA . THR A 1 93 ? -10.764 2.563 22.470 1.00 97.00 93 THR A CA 1
ATOM 765 C C . THR A 1 93 ? -10.620 1.831 23.801 1.00 97.00 93 THR A C 1
ATOM 767 O O . THR A 1 93 ? -11.239 2.249 24.777 1.00 97.00 93 THR A O 1
ATOM 770 N N . TYR A 1 94 ? -9.762 0.807 23.882 1.00 95.38 94 TYR A N 1
ATOM 771 C CA . TYR A 1 94 ? -9.435 0.159 25.159 1.00 95.38 94 TYR A CA 1
ATOM 772 C C . TYR A 1 94 ? -8.732 1.131 26.112 1.00 95.38 94 TYR A C 1
ATOM 774 O O . TYR A 1 94 ? -9.137 1.264 27.267 1.00 95.38 94 TYR A O 1
ATOM 782 N N . GLU A 1 95 ? -7.733 1.867 25.620 1.00 94.81 95 GLU A N 1
ATOM 783 C CA . GLU A 1 95 ? -6.993 2.832 26.440 1.00 94.81 95 GLU A CA 1
ATOM 784 C C . GLU A 1 95 ? -7.894 3.949 26.989 1.00 94.81 95 GLU A C 1
ATOM 786 O O . GLU A 1 95 ? -7.726 4.366 28.128 1.00 94.81 95 GLU A O 1
ATOM 791 N N . SER A 1 96 ? -8.910 4.387 26.237 1.00 93.88 96 SER A N 1
ATOM 792 C CA . SER A 1 96 ? -9.859 5.405 26.722 1.00 93.88 96 SER A CA 1
ATOM 793 C C . SER A 1 96 ? -10.699 4.931 27.918 1.00 93.88 96 SER A C 1
ATOM 795 O O . SER A 1 96 ? -11.204 5.754 28.680 1.00 93.88 96 SER A O 1
ATOM 797 N N . VAL A 1 97 ? -10.856 3.615 28.105 1.00 92.62 97 VAL A N 1
ATOM 798 C CA . VAL A 1 97 ? -11.519 3.038 29.287 1.00 92.62 97 VAL A CA 1
ATOM 799 C C . VAL A 1 97 ? -10.521 2.799 30.416 1.00 92.62 97 VAL A C 1
ATOM 801 O O . VAL A 1 97 ? -10.827 3.092 31.570 1.00 92.62 97 VAL A O 1
ATOM 804 N N . ILE A 1 98 ? -9.338 2.275 30.084 1.00 92.12 98 ILE A N 1
ATOM 805 C CA . ILE A 1 98 ? -8.281 1.940 31.047 1.00 92.12 98 ILE A CA 1
ATOM 806 C C . ILE A 1 98 ? -7.711 3.199 31.713 1.00 92.12 98 ILE A C 1
ATOM 808 O O . ILE A 1 98 ? -7.470 3.201 32.920 1.00 92.12 98 ILE A O 1
ATOM 812 N N . GLN A 1 99 ? -7.513 4.259 30.925 1.00 86.56 99 GLN A N 1
ATOM 813 C CA . GLN A 1 99 ? -6.909 5.528 31.319 1.00 86.56 99 GLN A CA 1
ATOM 814 C C . GLN A 1 99 ? -5.624 5.347 32.140 1.00 86.56 99 GLN A C 1
ATOM 816 O O . GLN A 1 99 ? -5.539 5.822 33.281 1.00 86.56 99 GLN A O 1
ATOM 821 N N . ASP A 1 100 ? -4.617 4.667 31.580 1.00 87.69 100 ASP A N 1
ATOM 822 C CA . ASP A 1 100 ? -3.351 4.441 32.272 1.00 87.69 100 ASP A CA 1
ATOM 823 C C . ASP A 1 100 ? -2.596 5.764 32.470 1.00 87.69 100 ASP A C 1
ATOM 825 O O . ASP A 1 100 ? -1.899 6.285 31.594 1.00 87.69 100 ASP A O 1
ATOM 829 N N . ARG A 1 101 ? -2.712 6.303 33.687 1.00 87.00 101 ARG A N 1
ATOM 830 C CA . ARG A 1 101 ? -2.100 7.576 34.088 1.00 87.00 101 ARG A CA 1
ATOM 831 C C . ARG A 1 101 ? -0.579 7.506 34.225 1.00 87.00 101 ARG A C 1
ATOM 833 O O . ARG A 1 101 ? 0.042 8.537 34.470 1.00 87.00 101 ARG A O 1
ATOM 840 N N . SER A 1 102 ? 0.026 6.323 34.095 1.00 88.62 102 SER A N 1
ATOM 841 C CA . SER A 1 102 ? 1.482 6.185 34.017 1.00 88.62 102 SER A CA 1
ATOM 842 C C . SER A 1 102 ? 2.030 6.498 32.621 1.00 88.62 102 SER A C 1
ATOM 844 O O . SER A 1 102 ? 3.190 6.896 32.504 1.00 88.62 102 SER A O 1
ATOM 846 N N . LEU A 1 103 ? 1.196 6.362 31.584 1.00 89.00 103 LEU A N 1
ATOM 847 C CA . LEU A 1 103 ? 1.575 6.555 30.185 1.00 89.00 103 LEU A CA 1
ATOM 848 C C . LEU A 1 103 ? 0.961 7.816 29.575 1.00 89.00 103 LEU A C 1
ATOM 850 O O . LEU A 1 103 ? 1.637 8.500 28.807 1.00 89.00 103 LEU A O 1
ATOM 854 N N . PHE A 1 104 ? -0.290 8.129 29.918 1.00 92.56 104 PHE A N 1
ATOM 855 C CA . PHE A 1 104 ? -1.058 9.181 29.256 1.00 92.56 104 PHE A CA 1
ATOM 856 C C . PHE A 1 104 ? -1.618 10.216 30.228 1.00 92.56 104 PHE A C 1
ATOM 858 O O . PHE A 1 104 ? -2.007 9.919 31.363 1.00 92.56 104 PHE A O 1
ATOM 865 N N . LEU A 1 105 ? -1.703 11.456 29.746 1.00 92.62 105 LEU A N 1
ATOM 866 C CA . LEU A 1 105 ? -2.445 12.505 30.434 1.00 92.62 105 LEU A CA 1
ATOM 867 C C . LEU A 1 105 ? -3.958 12.294 30.288 1.00 92.62 105 LEU A C 1
ATOM 869 O O . LEU A 1 105 ? -4.443 11.568 29.421 1.00 92.62 105 LEU A O 1
ATOM 873 N N . GLU A 1 106 ? -4.725 12.970 31.142 1.00 89.44 106 GLU A N 1
ATOM 874 C CA . GLU A 1 106 ? -6.185 12.962 31.045 1.00 89.44 106 GLU A CA 1
ATOM 875 C C . GLU A 1 106 ? -6.675 13.426 29.672 1.00 89.44 106 GLU A C 1
ATOM 877 O O . GLU A 1 106 ? -6.263 14.485 29.195 1.00 89.44 106 GLU A O 1
ATOM 882 N N . GLY A 1 107 ? -7.575 12.661 29.050 1.00 90.56 107 GLY A N 1
ATOM 883 C CA . GLY A 1 107 ? -8.154 13.006 27.750 1.00 90.56 107 GLY A CA 1
ATOM 884 C C . GLY A 1 107 ? -7.220 12.776 26.555 1.00 90.56 107 GLY A C 1
ATOM 885 O O . GLY A 1 107 ? -7.610 13.015 25.409 1.00 90.56 107 GLY A O 1
ATOM 886 N N . GLU A 1 108 ? -5.970 12.364 26.786 1.00 94.69 108 GLU A N 1
ATOM 887 C CA . GLU A 1 108 ? -5.006 12.129 25.716 1.00 94.69 108 GLU A CA 1
ATOM 888 C C . GLU A 1 108 ? -5.344 10.900 24.854 1.00 94.69 108 GLU A C 1
ATOM 890 O O . GLU A 1 108 ? -5.307 11.043 23.626 1.00 94.69 108 GLU A O 1
ATOM 895 N N . PRO A 1 109 ? -5.740 9.740 25.419 1.00 95.31 109 PRO A N 1
ATOM 896 C CA . PRO A 1 109 ? -6.196 8.599 24.627 1.00 95.31 109 PRO A CA 1
ATOM 897 C C . PRO A 1 109 ? -7.373 8.950 23.711 1.00 95.31 109 PRO A C 1
ATOM 899 O O . PRO A 1 109 ? -7.352 8.626 22.525 1.00 95.31 109 PRO A O 1
ATOM 902 N N . GLU A 1 110 ? -8.353 9.698 24.217 1.00 95.38 110 GLU A N 1
ATOM 903 C CA . GLU A 1 110 ? -9.537 10.136 23.476 1.00 95.38 110 GLU A CA 1
ATOM 904 C C . GLU A 1 110 ? -9.168 11.116 22.348 1.00 95.38 110 GLU A C 1
ATOM 906 O O . GLU A 1 110 ? -9.738 11.073 21.248 1.00 95.38 110 GLU A O 1
ATOM 911 N N . ARG A 1 111 ? -8.175 11.986 22.586 1.00 96.75 111 ARG A N 1
ATOM 912 C CA . ARG A 1 111 ? -7.616 12.883 21.565 1.00 96.75 111 ARG A CA 1
ATOM 913 C C . ARG A 1 111 ? -6.929 12.094 20.452 1.00 96.75 111 ARG A C 1
ATOM 915 O O . ARG A 1 111 ? -7.163 12.395 19.281 1.00 96.75 111 ARG A O 1
ATOM 922 N N . ILE A 1 112 ? -6.091 11.113 20.795 1.00 97.50 112 ILE A N 1
ATOM 923 C CA . ILE A 1 112 ? -5.381 10.278 19.812 1.00 97.50 112 ILE A CA 1
ATOM 924 C C . ILE A 1 112 ? -6.374 9.411 19.032 1.00 97.50 112 ILE A C 1
ATOM 926 O O . ILE A 1 112 ? -6.285 9.327 17.808 1.00 97.50 112 ILE A O 1
ATOM 930 N N . LEU A 1 113 ? -7.367 8.834 19.711 1.00 97.88 113 LEU A N 1
ATOM 931 C CA . LEU A 1 113 ? -8.468 8.104 19.089 1.00 97.88 113 LEU A CA 1
ATOM 932 C C . LEU A 1 113 ? -9.186 8.970 18.044 1.00 97.88 113 LEU A C 1
ATOM 934 O O . LEU A 1 113 ? -9.337 8.562 16.893 1.00 97.88 113 LEU A O 1
ATOM 938 N N . SER A 1 114 ? -9.563 10.194 18.420 1.00 97.94 114 SER A N 1
ATOM 939 C CA . SER A 1 114 ? -10.230 11.147 17.525 1.00 97.94 114 SER A CA 1
ATOM 940 C C . SER A 1 114 ? -9.362 11.549 16.327 1.00 97.94 114 SER A C 1
ATOM 942 O O . SER A 1 114 ? -9.876 11.743 15.226 1.00 97.94 114 SER A O 1
ATOM 944 N N . ASP A 1 115 ? -8.050 11.685 16.525 1.00 98.25 115 ASP A N 1
ATOM 945 C CA . ASP A 1 115 ? -7.092 11.971 15.453 1.00 98.25 115 ASP A CA 1
ATOM 946 C C . ASP A 1 115 ? -6.958 10.789 14.480 1.00 98.25 115 ASP A C 1
ATOM 948 O O . ASP A 1 115 ? -7.017 10.979 13.265 1.00 98.25 115 ASP A O 1
ATOM 952 N N . ASN A 1 116 ? -6.871 9.557 14.991 1.00 98.38 116 ASN A N 1
ATOM 953 C CA . ASN A 1 116 ? -6.812 8.351 14.163 1.00 98.38 116 ASN A CA 1
ATOM 954 C C . ASN A 1 116 ? -8.090 8.145 13.340 1.00 98.38 116 ASN A C 1
ATOM 956 O O . ASN A 1 116 ? -7.998 7.765 12.174 1.00 98.38 116 ASN A O 1
ATOM 960 N N . ILE A 1 117 ? -9.265 8.450 13.902 1.00 98.38 117 ILE A N 1
ATOM 961 C CA . ILE A 1 117 ? -10.540 8.438 13.166 1.00 98.38 117 ILE A CA 1
ATOM 962 C C . ILE A 1 117 ? -10.479 9.411 11.988 1.00 98.38 117 ILE A C 1
ATOM 964 O O . ILE A 1 117 ? -10.701 9.005 10.851 1.00 98.38 117 ILE A O 1
ATOM 968 N N . LYS A 1 118 ? -10.101 10.672 12.234 1.00 98.38 118 LYS A N 1
ATOM 969 C CA . LYS A 1 118 ? -9.995 11.693 11.177 1.00 98.38 118 LYS A CA 1
ATOM 970 C C . LYS A 1 118 ? -8.981 11.312 10.103 1.00 98.38 118 LYS A C 1
ATOM 972 O O . LYS A 1 118 ? -9.217 11.547 8.921 1.00 98.38 118 LYS A O 1
ATOM 977 N N . LYS A 1 119 ? -7.847 10.730 10.502 1.00 98.38 119 LYS A N 1
ATOM 978 C CA . LYS A 1 119 ? -6.832 10.226 9.570 1.00 98.38 119 LYS A CA 1
ATOM 979 C C . LYS A 1 119 ? -7.373 9.088 8.714 1.00 98.38 119 LYS A C 1
ATOM 981 O O . LYS A 1 119 ? -7.122 9.096 7.515 1.00 98.38 119 LYS A O 1
ATOM 986 N N . LEU A 1 120 ? -8.130 8.156 9.295 1.00 98.12 120 LEU A N 1
ATOM 987 C CA . LEU A 1 120 ? -8.735 7.061 8.541 1.00 98.12 120 LEU A CA 1
ATOM 988 C C . LEU A 1 120 ? -9.786 7.580 7.555 1.00 98.12 120 LEU A C 1
ATOM 990 O O . LEU A 1 120 ? -9.762 7.178 6.399 1.00 98.12 120 LEU A O 1
ATOM 994 N N . GLU A 1 121 ? -10.645 8.517 7.962 1.00 97.75 121 GLU A N 1
ATOM 995 C CA . GLU A 1 121 ? -11.616 9.165 7.064 1.00 97.75 121 GLU A CA 1
ATOM 996 C C . GLU A 1 121 ? -10.933 9.895 5.909 1.00 97.75 121 GLU A C 1
ATOM 998 O O . GLU A 1 121 ? -11.305 9.727 4.750 1.00 97.75 121 GLU A O 1
ATOM 1003 N N . LYS A 1 122 ? -9.890 10.672 6.219 1.00 97.50 122 LYS A N 1
ATOM 1004 C CA . LYS A 1 122 ? -9.090 11.366 5.210 1.00 97.50 122 LYS A CA 1
ATOM 1005 C C . LYS A 1 122 ? -8.449 10.378 4.240 1.00 97.50 122 LYS A C 1
ATOM 1007 O O . LYS A 1 122 ? -8.488 10.610 3.041 1.00 97.50 122 LYS A O 1
ATOM 1012 N N . LEU A 1 123 ? -7.902 9.277 4.749 1.00 96.62 123 LEU A N 1
ATOM 1013 C CA . LEU A 1 123 ? -7.279 8.233 3.942 1.00 96.62 123 LEU A CA 1
ATOM 1014 C C . LEU A 1 123 ? -8.292 7.524 3.029 1.00 96.62 123 LEU A C 1
ATOM 1016 O O . LEU A 1 123 ? -7.968 7.247 1.879 1.00 96.62 123 LEU A O 1
ATOM 1020 N N . GLN A 1 124 ? -9.518 7.267 3.504 1.00 94.81 124 GLN A N 1
ATOM 1021 C CA . GLN A 1 124 ? -10.602 6.732 2.668 1.00 94.81 124 GLN A CA 1
ATOM 1022 C C . GLN A 1 124 ? -10.929 7.677 1.509 1.00 94.81 124 GLN A C 1
ATOM 1024 O O . GLN A 1 124 ? -10.990 7.252 0.356 1.00 94.81 124 GLN A O 1
ATOM 1029 N N . GLU A 1 125 ? -11.087 8.968 1.801 1.00 94.94 125 GLU A N 1
ATOM 1030 C CA . GLU A 1 125 ? -11.388 9.966 0.774 1.00 94.94 125 GLU A CA 1
ATOM 1031 C C . GLU A 1 125 ? -10.217 10.151 -0.200 1.00 94.94 125 GLU A C 1
ATOM 1033 O O . GLU A 1 125 ? -10.416 10.268 -1.408 1.00 94.94 125 GLU A O 1
ATOM 1038 N N . GLU A 1 126 ? -8.979 10.119 0.295 1.00 95.00 126 GLU A N 1
ATOM 1039 C CA . GLU A 1 126 ? -7.769 10.153 -0.525 1.00 95.00 126 GLU A CA 1
ATOM 1040 C C . GLU A 1 126 ? -7.699 8.957 -1.480 1.00 95.00 126 GLU A C 1
ATOM 1042 O O . GLU A 1 126 ? -7.463 9.154 -2.670 1.00 95.00 126 GLU A O 1
ATOM 1047 N N . LEU A 1 127 ? -7.961 7.738 -1.000 1.00 93.50 127 LEU A N 1
ATOM 1048 C CA . LEU A 1 127 ? -7.977 6.518 -1.818 1.00 93.50 127 LEU A CA 1
ATOM 1049 C C . LEU A 1 127 ? -9.095 6.515 -2.872 1.00 93.50 127 LEU A C 1
ATOM 1051 O O . LEU A 1 127 ? -8.926 5.959 -3.959 1.00 93.50 127 LEU A O 1
ATOM 1055 N N . LYS A 1 128 ? -10.222 7.165 -2.570 1.00 91.75 128 LYS A N 1
ATOM 1056 C CA . LYS A 1 128 ? -11.347 7.332 -3.495 1.00 91.75 128 LYS A CA 1
ATOM 1057 C C . LYS A 1 128 ? -11.082 8.397 -4.561 1.00 91.75 128 LYS A C 1
ATOM 1059 O O . LYS A 1 128 ? -11.432 8.209 -5.719 1.00 91.75 128 LYS A O 1
ATOM 1064 N N . THR A 1 129 ? -10.487 9.524 -4.176 1.00 93.69 129 THR A N 1
ATOM 1065 C CA . THR A 1 129 ? -10.301 10.694 -5.058 1.00 93.69 129 THR A CA 1
ATOM 1066 C C . THR A 1 129 ? -8.951 10.732 -5.767 1.00 93.69 129 THR A C 1
ATOM 1068 O O . THR A 1 129 ? -8.792 11.475 -6.732 1.00 93.69 129 THR A O 1
ATOM 1071 N N . GLY A 1 130 ? -7.957 9.989 -5.276 1.00 93.25 130 GLY A N 1
ATOM 1072 C CA . GLY A 1 130 ? -6.569 10.066 -5.739 1.00 93.25 130 GLY A CA 1
ATOM 1073 C C . GLY A 1 130 ? -5.844 11.327 -5.258 1.00 93.25 130 GLY A C 1
ATOM 1074 O O . GLY A 1 130 ? -4.751 11.641 -5.731 1.00 93.25 130 GLY A O 1
ATOM 1075 N N . SER A 1 131 ? -6.417 12.074 -4.306 1.00 93.94 131 SER A N 1
ATOM 1076 C CA . SER A 1 131 ? -5.862 13.356 -3.839 1.00 93.94 131 SER A CA 1
ATOM 1077 C C . SER A 1 131 ? -4.514 13.239 -3.113 1.00 93.94 131 SER A C 1
ATOM 1079 O O . SER A 1 131 ? -3.822 14.244 -2.950 1.00 93.94 131 SER A O 1
ATOM 1081 N N . TYR A 1 132 ? -4.084 12.024 -2.761 1.00 91.44 132 TYR A N 1
ATOM 1082 C CA . TYR A 1 132 ? -2.738 11.743 -2.250 1.00 91.44 132 TYR A CA 1
ATOM 1083 C C . TYR A 1 132 ? -1.645 11.720 -3.339 1.00 91.44 132 TYR A C 1
ATOM 1085 O O . TYR A 1 132 ? -0.472 11.528 -3.020 1.00 91.44 132 TYR A O 1
ATOM 1093 N N . GLY A 1 133 ? -2.004 11.922 -4.613 1.00 89.00 133 GLY A N 1
ATOM 1094 C CA . GLY A 1 133 ? -1.063 11.959 -5.737 1.00 89.00 133 GLY A CA 1
ATOM 1095 C C . GLY A 1 133 ? -0.759 10.591 -6.353 1.00 89.00 133 GLY A C 1
ATOM 1096 O O . GLY A 1 133 ? 0.273 10.446 -7.005 1.00 89.00 133 GLY A O 1
ATOM 1097 N N . GLY A 1 134 ? -1.632 9.605 -6.138 1.00 90.88 134 GLY A N 1
ATOM 1098 C CA . GLY A 1 134 ? -1.536 8.263 -6.712 1.00 90.88 134 GLY A CA 1
ATOM 1099 C C . GLY A 1 134 ? -2.844 7.802 -7.368 1.00 90.88 134 GLY A C 1
ATOM 1100 O O . GLY A 1 134 ? -3.779 8.595 -7.508 1.00 90.88 134 GLY A O 1
ATOM 1101 N N . PRO A 1 135 ? -2.910 6.533 -7.807 1.00 93.25 135 PRO A N 1
ATOM 1102 C CA . PRO A 1 135 ? -4.093 5.974 -8.460 1.00 93.25 135 PRO A CA 1
ATOM 1103 C C . PRO A 1 135 ? -5.270 5.827 -7.487 1.00 93.25 135 PRO A C 1
ATOM 1105 O O . PRO A 1 135 ? -5.092 5.770 -6.277 1.00 93.25 135 PRO A O 1
ATOM 1108 N N . THR A 1 136 ? -6.484 5.705 -8.011 1.00 93.56 136 THR A N 1
ATOM 1109 C CA . THR A 1 136 ? -7.659 5.359 -7.193 1.00 93.56 136 THR A CA 1
ATOM 1110 C C . THR A 1 136 ? -7.893 3.853 -7.202 1.00 93.56 136 THR A C 1
ATOM 1112 O O . THR A 1 136 ? -7.352 3.146 -8.055 1.00 93.56 136 THR A O 1
ATOM 1115 N N . PHE A 1 137 ? -8.736 3.340 -6.304 1.00 89.62 137 PHE A N 1
ATOM 1116 C CA . PHE A 1 137 ? -9.153 1.937 -6.386 1.00 89.62 137 PHE A CA 1
ATOM 1117 C C . PHE A 1 137 ? -9.904 1.593 -7.681 1.00 89.62 137 PHE A C 1
ATOM 1119 O O . PHE A 1 137 ? -9.799 0.462 -8.146 1.00 89.62 137 PHE A O 1
ATOM 1126 N N . ASP A 1 138 ? -10.571 2.560 -8.320 1.00 90.25 138 ASP A N 1
ATOM 1127 C CA . ASP A 1 138 ? -11.237 2.342 -9.611 1.00 90.25 138 ASP A CA 1
ATOM 1128 C C . ASP A 1 138 ? -10.243 2.017 -10.744 1.00 90.25 138 ASP A C 1
ATOM 1130 O O . ASP A 1 138 ? -10.624 1.448 -11.768 1.00 90.25 138 ASP A O 1
ATOM 1134 N N . ASN A 1 139 ? -8.948 2.307 -10.561 1.00 91.38 139 ASN A N 1
ATOM 1135 C CA . ASN A 1 139 ? -7.892 1.880 -11.480 1.00 91.38 139 ASN A CA 1
ATOM 1136 C C . ASN A 1 139 ? -7.625 0.362 -11.415 1.00 91.38 139 ASN A C 1
ATOM 1138 O O . ASN A 1 139 ? -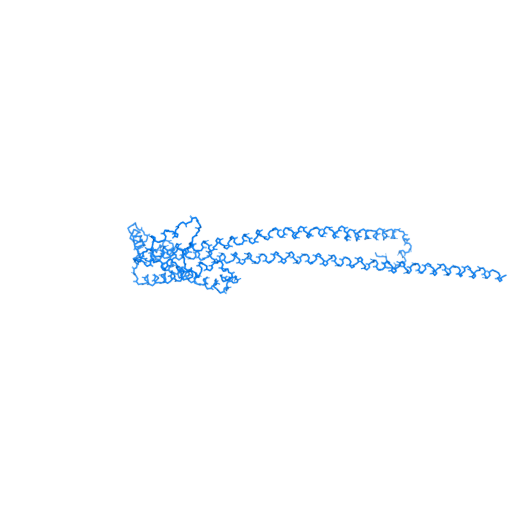6.912 -0.162 -12.274 1.00 91.38 139 ASN A O 1
ATOM 1142 N N . TYR A 1 140 ? -8.183 -0.344 -10.426 1.00 92.69 140 TYR A N 1
ATOM 1143 C CA . TYR A 1 140 ? -7.942 -1.763 -10.165 1.00 92.69 140 TYR A CA 1
ATOM 1144 C C . TYR A 1 140 ? -9.259 -2.551 -10.048 1.00 92.69 140 TYR A C 1
ATOM 1146 O O . TYR A 1 140 ? -9.600 -3.010 -8.959 1.00 92.69 140 TYR A O 1
ATOM 1154 N N . PRO A 1 141 ? -9.975 -2.804 -11.163 1.00 92.62 141 PRO A N 1
ATOM 1155 C CA . PRO A 1 141 ? -11.281 -3.479 -11.147 1.00 92.62 141 PRO A CA 1
ATOM 1156 C C . PRO A 1 141 ? -11.275 -4.878 -10.518 1.00 92.62 141 PRO A C 1
ATOM 1158 O O . PRO A 1 141 ? -12.299 -5.368 -10.062 1.00 92.62 141 PRO A O 1
ATOM 1161 N N . ALA A 1 142 ? -10.118 -5.540 -10.469 1.00 91.88 142 ALA A N 1
ATOM 1162 C CA . ALA A 1 142 ? -9.975 -6.828 -9.793 1.00 91.88 142 ALA A CA 1
ATOM 1163 C C . ALA A 1 142 ? -10.213 -6.756 -8.272 1.00 91.88 142 ALA A C 1
ATOM 1165 O O . ALA A 1 142 ? -10.403 -7.799 -7.657 1.00 91.88 142 ALA A O 1
ATOM 1166 N N . LEU A 1 143 ? -10.191 -5.554 -7.684 1.00 94.31 143 LEU A N 1
ATOM 1167 C CA . LEU A 1 143 ? -10.512 -5.303 -6.280 1.00 94.31 143 LEU A CA 1
ATOM 1168 C C . LEU A 1 143 ? -11.995 -4.962 -6.057 1.00 94.31 143 LEU A C 1
ATOM 1170 O O . LEU A 1 143 ? -12.414 -4.839 -4.907 1.00 94.31 143 LEU A O 1
ATOM 1174 N N . ASP A 1 144 ? -12.801 -4.810 -7.115 1.00 93.81 144 ASP A N 1
ATOM 1175 C CA . ASP A 1 144 ? -14.219 -4.440 -6.990 1.00 93.81 144 ASP A CA 1
ATOM 1176 C C . ASP A 1 144 ? -15.005 -5.468 -6.165 1.00 93.81 144 ASP A C 1
ATOM 1178 O O . ASP A 1 144 ? -15.887 -5.099 -5.393 1.00 93.81 144 ASP A O 1
ATOM 1182 N N . ASN A 1 145 ? -14.614 -6.740 -6.238 1.00 92.62 145 ASN A N 1
ATOM 1183 C CA . ASN A 1 145 ? -15.221 -7.806 -5.448 1.00 92.62 145 ASN A CA 1
ATOM 1184 C C . ASN A 1 145 ? -15.058 -7.630 -3.927 1.00 92.62 145 ASN A C 1
ATOM 1186 O O . ASN A 1 145 ? -15.833 -8.219 -3.192 1.00 92.62 145 ASN A O 1
ATOM 1190 N N . ILE A 1 146 ? -14.058 -6.873 -3.462 1.00 93.75 146 ILE A N 1
ATOM 1191 C CA . ILE A 1 146 ? -13.811 -6.581 -2.037 1.00 93.75 146 ILE A CA 1
ATOM 1192 C C . ILE A 1 146 ? -14.347 -5.187 -1.677 1.00 93.75 146 ILE A C 1
ATOM 1194 O O . ILE A 1 146 ? -14.784 -4.923 -0.557 1.00 93.75 146 ILE A O 1
ATOM 1198 N N . LEU A 1 147 ? -14.267 -4.253 -2.625 1.00 93.06 147 LEU A N 1
ATOM 1199 C CA . LEU A 1 147 ? -14.552 -2.839 -2.389 1.00 93.06 147 LEU A CA 1
ATOM 1200 C C . LEU A 1 147 ? -16.007 -2.443 -2.646 1.00 93.06 147 LEU A C 1
ATOM 1202 O O . LEU A 1 147 ? -16.426 -1.402 -2.143 1.00 93.06 147 LEU A O 1
ATOM 1206 N N . LYS A 1 148 ? -16.735 -3.204 -3.471 1.00 91.38 148 LYS A N 1
ATOM 1207 C CA . LYS A 1 148 ? -18.087 -2.874 -3.955 1.00 91.38 148 LYS A CA 1
ATOM 1208 C C . LYS A 1 148 ? -19.079 -4.016 -3.764 1.00 91.38 148 LYS A C 1
ATOM 1210 O O . LYS A 1 148 ? -20.257 -3.746 -3.538 1.00 91.38 148 LYS A O 1
ATOM 1215 N N . ASP A 1 149 ? -18.619 -5.258 -3.861 1.00 92.31 149 ASP A N 1
ATOM 1216 C CA . ASP A 1 149 ? -19.483 -6.422 -3.695 1.00 92.31 149 ASP A CA 1
ATOM 1217 C C . ASP A 1 149 ? -19.539 -6.873 -2.234 1.00 92.31 149 ASP A C 1
ATOM 1219 O O . ASP A 1 149 ? -18.584 -6.725 -1.471 1.00 92.31 149 ASP A O 1
ATOM 1223 N N . ASN A 1 150 ? -20.676 -7.456 -1.855 1.00 92.25 150 ASN A N 1
ATOM 1224 C CA . ASN A 1 150 ? -20.829 -8.050 -0.537 1.00 92.25 150 ASN A CA 1
ATOM 1225 C C . ASN A 1 150 ? -20.094 -9.392 -0.469 1.00 92.25 150 ASN A C 1
ATOM 1227 O O . ASN A 1 150 ? -20.246 -10.240 -1.356 1.00 92.25 150 ASN A O 1
ATOM 1231 N N . GLY A 1 151 ? -19.379 -9.640 0.622 1.00 90.25 151 GLY A N 1
ATOM 1232 C CA . GLY A 1 151 ? -18.671 -10.897 0.802 1.00 90.25 151 GLY A CA 1
ATOM 1233 C C . GLY A 1 151 ? -17.808 -10.956 2.051 1.00 90.25 151 GLY A C 1
ATOM 1234 O O . GLY A 1 151 ? -17.680 -9.999 2.805 1.00 90.25 151 GLY A O 1
ATOM 1235 N N . CYS A 1 152 ? -17.221 -12.130 2.271 1.00 89.69 152 CYS A N 1
ATOM 1236 C CA . CYS A 1 152 ? -16.112 -12.298 3.197 1.00 89.69 152 CYS A CA 1
ATOM 1237 C C . CYS A 1 152 ? -14.855 -12.591 2.388 1.00 89.69 152 CYS A C 1
ATOM 1239 O O . CYS A 1 152 ? -14.838 -13.542 1.598 1.00 89.69 152 CYS A O 1
ATOM 1241 N N . HIS A 1 153 ? -13.798 -11.816 2.622 1.00 92.25 153 HIS A N 1
ATOM 1242 C CA . HIS A 1 153 ? -12.540 -11.965 1.906 1.00 92.25 153 HIS A CA 1
ATOM 1243 C C . HIS A 1 153 ? -11.425 -12.310 2.883 1.00 92.25 153 HIS A C 1
ATOM 1245 O O . HIS A 1 153 ? -11.147 -11.601 3.850 1.00 92.25 153 HIS A O 1
ATOM 1251 N N . ARG A 1 154 ? -10.790 -13.457 2.654 1.00 91.69 154 ARG A N 1
ATOM 1252 C CA . ARG A 1 154 ? -9.649 -13.925 3.437 1.00 91.69 154 ARG A CA 1
ATOM 1253 C C . ARG A 1 154 ? -8.607 -14.529 2.525 1.00 91.69 154 ARG A C 1
ATOM 1255 O O . ARG A 1 154 ? -8.903 -14.962 1.411 1.00 91.69 154 ARG A O 1
ATOM 1262 N N . MET A 1 155 ? -7.386 -14.581 3.040 1.00 90.44 155 MET A N 1
ATOM 1263 C CA . MET A 1 155 ? -6.321 -15.354 2.423 1.00 90.44 155 MET A CA 1
ATOM 1264 C C . MET A 1 155 ? -6.763 -16.797 2.207 1.00 90.44 155 MET A C 1
ATOM 1266 O O . MET A 1 155 ? -7.471 -17.362 3.037 1.00 90.44 155 MET A O 1
ATOM 1270 N N . TYR A 1 156 ? -6.294 -17.420 1.125 1.00 86.50 156 TYR A N 1
ATOM 1271 C CA . TYR A 1 156 ? -6.708 -18.777 0.744 1.00 86.50 156 TYR A CA 1
ATOM 1272 C C . TYR A 1 156 ? -6.468 -19.834 1.840 1.00 86.50 156 TYR A C 1
ATOM 1274 O O . TYR A 1 156 ? -7.112 -20.880 1.843 1.00 86.50 156 TYR A O 1
ATOM 1282 N N . TYR A 1 157 ? -5.526 -19.578 2.752 1.00 87.06 157 TYR A N 1
ATOM 1283 C CA . TYR A 1 157 ? -5.179 -20.458 3.867 1.00 87.06 157 TYR A CA 1
ATOM 1284 C C . TYR A 1 157 ? -5.963 -20.170 5.158 1.00 87.06 157 TYR A C 1
ATOM 1286 O O . TYR A 1 157 ? -5.832 -20.929 6.117 1.00 87.06 157 TYR A O 1
ATOM 1294 N N . ASP A 1 158 ? -6.748 -19.092 5.214 1.00 86.81 158 ASP A N 1
ATOM 1295 C CA . ASP A 1 158 ? -7.556 -18.733 6.377 1.00 86.81 158 ASP A CA 1
ATOM 1296 C C . ASP A 1 158 ? -9.019 -19.172 6.169 1.00 86.81 158 ASP A C 1
ATOM 1298 O O . ASP A 1 158 ? -9.753 -18.571 5.378 1.00 86.81 158 ASP A O 1
ATOM 1302 N N . PRO A 1 159 ? -9.495 -20.202 6.894 1.00 86.62 159 PRO A N 1
ATOM 1303 C CA . PRO A 1 159 ? -10.853 -20.703 6.744 1.00 86.62 159 PRO A CA 1
ATOM 1304 C C . PRO A 1 159 ? -11.897 -19.830 7.462 1.00 86.62 159 PRO A C 1
ATOM 1306 O O . PRO A 1 159 ? -13.066 -20.216 7.529 1.00 86.62 159 PRO A O 1
ATOM 1309 N N . SER A 1 160 ? -11.519 -18.670 8.015 1.00 85.12 160 SER A N 1
ATOM 1310 C CA . SER A 1 160 ? -12.405 -17.811 8.810 1.00 85.12 160 SER A CA 1
ATOM 1311 C C . SER A 1 160 ? -13.705 -17.446 8.095 1.00 85.12 160 SER A C 1
ATOM 1313 O O . SER A 1 160 ? -14.733 -17.385 8.762 1.00 85.12 160 SER A O 1
ATOM 1315 N N . CYS A 1 161 ? -13.714 -17.291 6.764 1.00 85.75 161 CYS A N 1
ATOM 1316 C CA . CYS A 1 161 ? -14.960 -17.066 6.018 1.00 85.75 161 CYS A CA 1
ATOM 1317 C C . CYS A 1 161 ? -15.935 -18.246 6.098 1.00 85.75 161 CYS A C 1
ATOM 1319 O O . CYS A 1 161 ? -17.131 -18.041 6.278 1.00 85.75 161 CYS A O 1
ATOM 1321 N N . MET A 1 162 ? -15.445 -19.490 6.033 1.00 82.38 162 MET A N 1
ATOM 1322 C CA . MET A 1 162 ? -16.298 -20.686 6.126 1.00 82.38 162 MET A CA 1
ATOM 1323 C C . MET A 1 162 ? -16.948 -20.816 7.507 1.00 82.38 162 MET A C 1
ATOM 1325 O O . MET A 1 162 ? -18.057 -21.340 7.646 1.00 82.38 162 MET A O 1
ATOM 1329 N N . PHE A 1 163 ? -16.248 -20.334 8.535 1.00 83.75 163 PHE A N 1
ATOM 1330 C CA . PHE A 1 163 ? -16.718 -20.359 9.913 1.00 83.75 163 PHE A CA 1
ATOM 1331 C C . PHE A 1 163 ? -17.412 -19.066 10.347 1.00 83.75 163 PHE A C 1
ATOM 1333 O O . PHE A 1 163 ? -17.933 -19.014 11.460 1.00 83.75 163 PHE A O 1
ATOM 1340 N N . MET A 1 164 ? -17.454 -18.044 9.490 1.00 79.19 164 MET A N 1
ATOM 1341 C CA . MET A 1 164 ? -18.000 -16.730 9.825 1.00 79.19 164 MET A CA 1
ATOM 1342 C C . MET A 1 164 ? -19.487 -16.806 10.186 1.00 79.19 164 MET A C 1
ATOM 1344 O O . MET A 1 164 ? -19.911 -16.164 11.142 1.00 79.19 164 MET A O 1
ATOM 1348 N N . GLN A 1 165 ? -20.233 -17.695 9.526 1.00 74.94 165 GLN A N 1
ATOM 1349 C CA . GLN A 1 165 ? -21.635 -17.993 9.836 1.00 74.94 165 GLN A CA 1
ATOM 1350 C C . GLN A 1 165 ? -21.890 -18.425 11.288 1.00 74.94 165 GLN A C 1
ATOM 1352 O O . GLN A 1 165 ? -22.961 -18.173 11.830 1.00 74.94 165 GLN A O 1
ATOM 1357 N N . TYR A 1 166 ? -20.901 -19.032 11.949 1.00 75.00 166 TYR A N 1
ATOM 1358 C CA . TYR A 1 166 ? -21.000 -19.431 13.358 1.00 75.00 166 TYR A CA 1
ATOM 1359 C C . TYR A 1 166 ? -20.580 -18.318 14.325 1.00 75.00 166 TYR A C 1
ATOM 1361 O O . TYR A 1 166 ? -20.629 -18.506 15.538 1.00 75.00 166 TYR A O 1
ATOM 1369 N N . GLN A 1 167 ? -20.117 -17.182 13.801 1.00 80.94 167 GLN A N 1
ATOM 1370 C CA . GLN A 1 167 ? -19.672 -16.031 14.582 1.00 80.94 167 GLN A CA 1
ATOM 1371 C C . GLN A 1 167 ? -20.675 -14.876 14.565 1.00 80.94 167 GLN A C 1
ATOM 1373 O O . GLN A 1 167 ? -20.484 -13.927 15.329 1.00 80.94 167 GLN A O 1
ATOM 1378 N N . TYR A 1 168 ? -21.718 -14.950 13.732 1.00 88.25 168 TYR A N 1
ATOM 1379 C CA . TYR A 1 168 ? -22.804 -13.978 13.735 1.00 88.25 168 TYR A CA 1
ATOM 1380 C C . TYR A 1 168 ? -23.562 -14.038 15.054 1.00 88.25 168 TYR A C 1
ATOM 1382 O O . TYR A 1 168 ? -23.977 -15.101 15.515 1.00 88.25 168 TYR A O 1
ATOM 1390 N N . ASP A 1 169 ? -23.741 -12.875 15.658 1.00 89.69 169 ASP A N 1
ATOM 1391 C CA . ASP A 1 169 ? -24.475 -12.728 16.900 1.00 89.69 169 ASP A CA 1
ATOM 1392 C C . ASP A 1 169 ? -25.112 -11.336 16.918 1.00 89.69 169 ASP A C 1
ATOM 1394 O O . ASP A 1 169 ? -24.478 -10.299 17.142 1.00 89.69 169 ASP A O 1
ATOM 1398 N N . SER A 1 170 ? -26.419 -11.334 16.664 1.00 91.25 170 SER A N 1
ATOM 1399 C CA . SER A 1 170 ? -27.240 -10.130 16.632 1.00 91.25 170 SER A CA 1
ATOM 1400 C C . SER A 1 170 ? -27.371 -9.463 18.002 1.00 91.25 170 SER A C 1
ATOM 1402 O O . SER A 1 170 ? -27.777 -8.306 18.056 1.00 91.25 170 SER A O 1
ATOM 1404 N N . SER A 1 171 ? -27.030 -10.140 19.110 1.00 92.00 171 SER A N 1
ATOM 1405 C CA . SER A 1 171 ? -27.149 -9.570 20.463 1.00 92.00 171 SER A CA 1
ATOM 1406 C C . SER A 1 171 ? -26.239 -8.362 20.694 1.00 92.00 171 SER A C 1
ATOM 1408 O O . SER A 1 171 ? -26.568 -7.498 21.506 1.00 92.00 171 SER A O 1
ATOM 1410 N N . TYR A 1 172 ? -25.129 -8.279 19.956 1.00 91.81 172 TYR A N 1
ATOM 1411 C CA . TYR A 1 172 ? -24.212 -7.140 19.967 1.00 91.81 172 TYR A CA 1
ATOM 1412 C C . TYR A 1 172 ? -24.059 -6.479 18.589 1.00 91.81 172 TYR A C 1
ATOM 1414 O O . TYR A 1 172 ? -23.164 -5.664 18.396 1.00 91.81 172 TYR A O 1
ATOM 1422 N N . GLY A 1 173 ? -24.949 -6.798 17.642 1.00 90.56 173 GLY A N 1
ATOM 1423 C CA . GLY A 1 173 ? -25.020 -6.130 16.342 1.00 90.56 173 GLY A CA 1
ATOM 1424 C C . GLY A 1 173 ? -24.091 -6.677 15.257 1.00 90.56 173 GLY A C 1
ATOM 1425 O O . GLY A 1 173 ? -23.995 -6.058 14.209 1.00 90.56 173 GLY A O 1
ATOM 1426 N N . PHE A 1 174 ? -23.426 -7.823 15.444 1.00 93.94 174 PHE A N 1
ATOM 1427 C CA . PHE A 1 174 ? -22.623 -8.434 14.376 1.00 93.94 174 PHE A CA 1
ATOM 1428 C C . PHE A 1 174 ? -23.464 -9.441 13.583 1.00 93.94 174 PHE A C 1
ATOM 1430 O O . PHE A 1 174 ? -23.484 -10.637 13.883 1.00 93.94 174 PHE A O 1
ATOM 1437 N N . THR A 1 175 ? -24.216 -8.940 12.603 1.00 94.00 175 THR A N 1
ATOM 1438 C CA . THR A 1 175 ? -25.084 -9.739 11.721 1.00 94.00 175 THR A CA 1
ATOM 1439 C C . THR A 1 175 ? -24.358 -10.161 10.443 1.00 94.00 175 THR A C 1
ATOM 1441 O O . THR A 1 175 ? -23.306 -9.620 10.110 1.00 94.00 175 THR A O 1
ATOM 1444 N N . GLU A 1 176 ? -24.936 -11.108 9.701 1.00 92.06 176 GLU A N 1
ATOM 1445 C CA . GLU A 1 176 ? -24.449 -11.495 8.369 1.00 92.06 176 GLU A CA 1
ATOM 1446 C C . GLU A 1 176 ? -24.401 -10.301 7.408 1.00 92.06 176 GLU A C 1
ATOM 1448 O O . GLU A 1 176 ? -23.407 -10.106 6.714 1.00 92.06 176 GLU A O 1
ATOM 1453 N N . GLU A 1 177 ? -25.440 -9.461 7.421 1.00 92.06 177 GLU A N 1
ATOM 1454 C CA . GLU A 1 177 ? -25.524 -8.258 6.586 1.00 92.06 177 GLU A CA 1
ATOM 1455 C C . GLU A 1 177 ? -24.352 -7.311 6.847 1.00 92.06 177 GLU A C 1
ATOM 1457 O O . GLU A 1 177 ? -23.726 -6.848 5.903 1.00 92.06 177 GLU A O 1
ATOM 1462 N N . ILE A 1 178 ? -24.011 -7.077 8.119 1.00 93.25 178 ILE A N 1
ATOM 1463 C CA . ILE A 1 178 ? -22.891 -6.210 8.504 1.00 93.25 178 ILE A CA 1
ATOM 1464 C C . ILE A 1 178 ? -21.552 -6.871 8.173 1.00 93.25 178 ILE A C 1
ATOM 1466 O O . ILE A 1 178 ? -20.644 -6.225 7.662 1.00 93.25 178 ILE A O 1
ATOM 1470 N N . ALA A 1 179 ? -21.416 -8.166 8.448 1.00 91.88 179 ALA A N 1
ATOM 1471 C CA . ALA A 1 179 ? -20.177 -8.900 8.225 1.00 91.88 179 ALA A CA 1
ATOM 1472 C C . ALA A 1 179 ? -19.838 -9.111 6.742 1.00 91.88 179 ALA A C 1
ATOM 1474 O O . ALA A 1 179 ? -18.704 -9.464 6.429 1.00 91.88 179 ALA A O 1
ATOM 1475 N N . THR A 1 180 ? -20.807 -8.930 5.848 1.00 93.25 180 THR A N 1
ATOM 1476 C CA . THR A 1 180 ? -20.624 -9.069 4.400 1.00 93.25 180 THR A CA 1
ATOM 1477 C C . THR A 1 180 ? -20.659 -7.734 3.670 1.00 93.25 180 THR A C 1
ATOM 1479 O O . THR A 1 180 ? -20.657 -7.736 2.446 1.00 93.25 180 THR A O 1
ATOM 1482 N N . LEU A 1 181 ? -20.684 -6.601 4.382 1.00 96.00 181 LEU A N 1
ATOM 1483 C CA . LEU A 1 181 ? -20.592 -5.289 3.747 1.00 96.00 181 LEU A CA 1
ATOM 1484 C C . LEU A 1 181 ? -19.291 -5.160 2.943 1.00 96.00 181 LEU A C 1
ATOM 1486 O O . LEU A 1 181 ? -18.256 -5.667 3.387 1.00 96.00 181 LEU A O 1
ATOM 1490 N N . PRO A 1 182 ? -19.308 -4.416 1.824 1.00 95.25 182 PRO A N 1
ATOM 1491 C CA . PRO A 1 182 ? -18.083 -4.077 1.128 1.00 95.25 182 PRO A CA 1
ATOM 1492 C C . PRO A 1 182 ? -17.192 -3.236 2.042 1.00 95.25 182 PRO A C 1
ATOM 1494 O O . PRO A 1 182 ? -17.652 -2.563 2.972 1.00 95.25 182 PRO A O 1
ATOM 1497 N N . MET A 1 183 ? -15.889 -3.261 1.779 1.00 94.19 183 MET A N 1
ATOM 1498 C CA . MET A 1 183 ? -14.901 -2.710 2.704 1.00 94.19 183 MET A CA 1
ATOM 1499 C C . MET A 1 183 ? -15.152 -1.236 3.082 1.00 94.19 183 MET A C 1
ATOM 1501 O O . MET A 1 183 ? -14.939 -0.847 4.233 1.00 94.19 183 MET A O 1
ATOM 1505 N N . ASN A 1 184 ? -15.595 -0.397 2.143 1.00 92.69 184 ASN A N 1
ATOM 1506 C CA . ASN A 1 184 ? -15.796 1.035 2.395 1.00 92.69 184 ASN A CA 1
ATOM 1507 C C . ASN A 1 184 ? -16.971 1.284 3.355 1.00 92.69 184 ASN A C 1
ATOM 1509 O O . ASN A 1 184 ? -16.883 2.095 4.284 1.00 92.69 184 ASN A O 1
ATOM 1513 N N . GLU A 1 185 ? -18.063 0.558 3.153 1.00 95.44 185 GLU A N 1
ATOM 1514 C CA . GLU A 1 185 ? -19.249 0.555 3.998 1.00 95.44 185 GLU A CA 1
ATOM 1515 C C . GLU A 1 185 ? -18.920 -0.044 5.366 1.00 95.44 185 GLU A C 1
ATOM 1517 O O . GLU A 1 185 ? -19.313 0.516 6.386 1.00 95.44 185 GLU A O 1
ATOM 1522 N N . LEU A 1 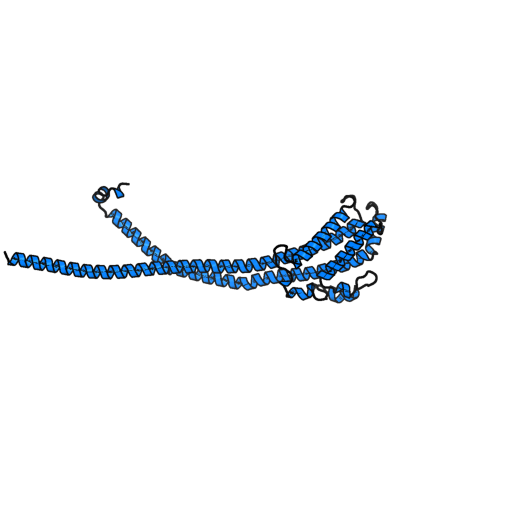186 ? -18.119 -1.111 5.409 1.00 95.75 186 LEU A N 1
ATOM 1523 C CA . LEU A 1 186 ? -17.682 -1.747 6.647 1.00 95.75 186 LEU A CA 1
ATOM 1524 C C . LEU A 1 186 ? -16.803 -0.815 7.502 1.00 95.75 186 LEU A C 1
ATOM 1526 O O . LEU A 1 186 ? -16.966 -0.750 8.723 1.00 95.75 186 LEU A O 1
ATOM 1530 N N . ILE A 1 187 ? -15.904 -0.038 6.881 1.00 96.56 187 ILE A N 1
ATOM 1531 C CA . ILE A 1 187 ? -15.131 1.008 7.576 1.00 96.56 187 ILE A CA 1
ATOM 1532 C C . ILE A 1 187 ? -16.054 2.112 8.078 1.00 96.56 187 ILE A C 1
ATOM 1534 O O . ILE A 1 187 ? -15.888 2.581 9.205 1.00 96.56 187 ILE A O 1
ATOM 1538 N N . SER A 1 188 ? -17.026 2.523 7.265 1.00 96.56 188 SER A N 1
ATOM 1539 C CA . SER A 1 188 ? -17.993 3.553 7.646 1.00 96.56 188 SER A CA 1
ATOM 1540 C C . SER A 1 188 ? -18.818 3.114 8.859 1.00 96.56 188 SER A C 1
ATOM 1542 O O . SER A 1 188 ? -18.912 3.860 9.833 1.00 96.56 188 SER A O 1
ATOM 1544 N N . GLU A 1 189 ? -19.325 1.880 8.849 1.00 96.75 189 GLU A N 1
ATOM 1545 C CA . GLU A 1 189 ? -20.056 1.268 9.960 1.00 96.75 189 GLU A CA 1
ATOM 1546 C C . GLU A 1 189 ? -19.184 1.190 11.221 1.00 96.75 189 GLU A C 1
ATOM 1548 O O . GLU A 1 189 ? -19.591 1.615 12.306 1.00 96.75 189 GLU A O 1
ATOM 1553 N N . TYR A 1 190 ? -17.934 0.736 11.091 1.00 97.94 190 TYR A N 1
ATOM 1554 C CA . TYR A 1 190 ? -16.988 0.713 12.205 1.00 97.94 190 TYR A CA 1
ATOM 1555 C C . TYR A 1 190 ? -16.769 2.107 12.812 1.00 97.94 190 TYR A C 1
ATOM 1557 O O . TYR A 1 190 ? -16.856 2.281 14.029 1.00 97.94 190 TYR A O 1
ATOM 1565 N N . LEU A 1 191 ? -16.534 3.123 11.979 1.00 98.06 191 LEU A N 1
ATOM 1566 C CA . LEU A 1 191 ? -16.311 4.493 12.436 1.00 98.06 191 LEU A CA 1
ATOM 1567 C C . LEU A 1 191 ? -17.547 5.105 13.104 1.00 98.06 191 LEU A C 1
ATOM 1569 O O . LEU A 1 191 ? -17.397 5.837 14.085 1.00 98.06 191 LEU A O 1
ATOM 1573 N N . VAL A 1 192 ? -18.756 4.805 12.620 1.00 97.62 192 VAL A N 1
ATOM 1574 C CA . VAL A 1 192 ? -20.012 5.224 13.265 1.00 97.62 192 VAL A CA 1
ATOM 1575 C C . VAL A 1 192 ? -20.107 4.643 14.676 1.00 97.62 192 VAL A C 1
ATOM 1577 O O . VAL A 1 192 ? -20.353 5.388 15.629 1.00 97.62 192 VAL A O 1
ATOM 1580 N N . ASN A 1 193 ? -19.823 3.349 14.834 1.00 97.25 193 ASN A N 1
ATOM 1581 C CA . ASN A 1 193 ? -19.835 2.685 16.137 1.00 97.25 193 ASN A CA 1
ATOM 1582 C C . ASN A 1 193 ? -18.774 3.262 17.089 1.00 97.25 193 ASN A C 1
ATOM 1584 O O . ASN A 1 193 ? -19.070 3.536 18.252 1.00 97.25 193 ASN A O 1
ATOM 1588 N N . VAL A 1 194 ? -17.557 3.531 16.604 1.00 97.69 194 VAL A N 1
ATOM 1589 C CA . VAL A 1 194 ? -16.492 4.147 17.418 1.00 97.69 194 VAL A CA 1
ATOM 1590 C C . VAL A 1 194 ? -16.850 5.579 17.832 1.00 97.69 194 VAL A C 1
ATOM 1592 O O . VAL A 1 194 ? -16.624 5.965 18.978 1.00 97.69 194 VAL A O 1
ATOM 1595 N N . LYS A 1 195 ? -17.439 6.383 16.942 1.00 97.69 195 LYS A N 1
ATOM 1596 C CA . LYS A 1 195 ? -17.906 7.735 17.295 1.00 97.69 195 LYS A CA 1
ATOM 1597 C C . LYS A 1 195 ? -19.019 7.686 18.339 1.00 97.69 195 LYS A C 1
ATOM 1599 O O . LYS A 1 195 ? -18.986 8.462 19.289 1.00 97.69 195 LYS A O 1
ATOM 1604 N N . SER A 1 196 ? -19.957 6.746 18.208 1.00 96.38 196 SER A N 1
ATOM 1605 C CA . SER A 1 196 ? -20.982 6.513 19.230 1.00 96.38 196 SER A CA 1
ATOM 1606 C C . SER A 1 196 ? -20.358 6.118 20.571 1.00 96.38 196 SER A C 1
ATOM 1608 O O . SER A 1 196 ? -20.766 6.622 21.616 1.00 96.38 196 SER A O 1
ATOM 1610 N N . PHE A 1 197 ? -19.326 5.273 20.570 1.00 96.69 197 PHE A N 1
ATOM 1611 C CA . PHE A 1 197 ? -18.563 4.944 21.774 1.00 96.69 197 PHE A CA 1
ATOM 1612 C C . PHE A 1 197 ? -17.938 6.181 22.437 1.00 96.69 197 PHE A C 1
ATOM 1614 O O . PHE A 1 197 ? -18.054 6.330 23.651 1.00 96.69 197 PHE A O 1
ATOM 1621 N N . ILE A 1 198 ? -17.348 7.098 21.663 1.00 95.44 198 ILE A N 1
ATOM 1622 C CA . ILE A 1 198 ? -16.783 8.349 22.197 1.00 95.44 198 ILE A CA 1
ATOM 1623 C C . ILE A 1 198 ? -17.859 9.207 22.875 1.00 95.44 198 ILE A C 1
ATOM 1625 O O . ILE A 1 198 ? -17.598 9.776 23.932 1.00 95.44 198 ILE A O 1
ATOM 1629 N N . GLU A 1 199 ? -19.064 9.303 22.310 1.00 94.94 199 GLU A N 1
ATOM 1630 C CA . GLU A 1 199 ? -20.159 10.030 22.969 1.00 94.94 199 GLU A CA 1
ATOM 1631 C C . GLU A 1 199 ? -20.611 9.319 24.255 1.00 94.94 199 GLU A C 1
ATOM 1633 O O . GLU A 1 199 ? -20.691 9.949 25.307 1.00 94.94 199 GLU A O 1
ATOM 1638 N N . ASN A 1 200 ? -20.759 7.989 24.228 1.00 93.62 200 ASN A N 1
ATOM 1639 C CA . ASN A 1 200 ? -21.068 7.193 25.425 1.00 93.62 200 ASN A CA 1
ATOM 1640 C C . ASN A 1 200 ? -20.003 7.339 26.537 1.00 93.62 200 ASN A C 1
ATOM 1642 O O . ASN A 1 200 ? -20.327 7.270 27.722 1.00 93.62 200 ASN A O 1
ATOM 1646 N N . LEU A 1 201 ? -18.729 7.533 26.177 1.00 91.50 201 LEU A N 1
ATOM 1647 C CA . LEU A 1 201 ? -17.648 7.804 27.132 1.00 91.50 201 LEU A CA 1
ATOM 1648 C C . LEU A 1 201 ? -17.787 9.163 27.827 1.00 91.50 201 LEU A C 1
ATOM 1650 O O . LEU A 1 201 ? -17.346 9.289 28.972 1.00 91.50 201 LEU A O 1
ATOM 1654 N N . LYS A 1 202 ? -18.346 10.171 27.145 1.00 89.56 202 LYS A N 1
ATOM 1655 C CA . LYS A 1 202 ? -18.617 11.501 27.719 1.00 89.56 202 LYS A CA 1
ATOM 1656 C C . LYS A 1 202 ? -19.850 11.495 28.619 1.00 89.56 202 LYS A C 1
ATOM 1658 O O . LYS A 1 202 ? -19.929 12.300 29.535 1.00 89.56 202 LYS A O 1
ATOM 1663 N N . GLU A 1 203 ? -20.785 10.588 28.358 1.00 90.44 203 GLU A N 1
ATOM 1664 C CA . GLU A 1 203 ? -21.981 10.351 29.174 1.00 90.44 203 GLU A CA 1
ATOM 1665 C C . GLU A 1 203 ? -21.711 9.433 30.386 1.00 90.44 203 GLU A C 1
ATOM 1667 O O . GLU A 1 203 ? -22.649 8.996 31.048 1.00 90.44 203 GLU A O 1
ATOM 1672 N N . ASP A 1 204 ? -20.439 9.117 30.671 1.00 85.75 204 ASP A N 1
ATOM 1673 C CA . ASP A 1 204 ? -19.992 8.264 31.784 1.00 85.75 204 ASP A CA 1
ATOM 1674 C C . ASP A 1 204 ? -20.658 6.874 31.832 1.00 85.75 204 ASP A C 1
ATOM 1676 O O . ASP A 1 204 ? -20.801 6.258 32.889 1.00 85.75 204 ASP A O 1
ATOM 1680 N N . LYS A 1 205 ? -21.016 6.327 30.662 1.00 88.56 205 LYS A N 1
ATOM 1681 C CA . LYS A 1 205 ? -21.573 4.969 30.534 1.00 88.56 205 LYS A CA 1
ATOM 1682 C C . LYS A 1 205 ? -20.574 3.872 30.929 1.00 88.56 205 LYS A C 1
ATOM 1684 O O . LYS A 1 205 ? -20.979 2.771 31.296 1.00 88.56 205 LYS A O 1
ATOM 1689 N N . TYR A 1 206 ? -19.279 4.164 30.836 1.00 89.06 206 TYR A N 1
ATOM 1690 C CA . TYR A 1 206 ? -18.195 3.240 31.163 1.00 89.06 206 TYR A CA 1
ATOM 1691 C C . TYR A 1 206 ? -17.566 3.602 32.503 1.00 89.06 206 TYR A C 1
ATOM 1693 O O . TYR A 1 206 ? -17.221 4.759 32.747 1.00 89.06 206 TYR A O 1
ATOM 1701 N N . ILE A 1 207 ? -17.355 2.594 33.349 1.00 85.12 207 ILE A N 1
ATOM 1702 C CA . ILE A 1 207 ? -16.667 2.773 34.623 1.00 85.12 207 ILE A CA 1
ATOM 1703 C C . ILE A 1 207 ? -15.179 3.001 34.334 1.00 85.12 207 ILE A C 1
ATOM 1705 O O . ILE A 1 207 ? -14.518 2.142 33.747 1.00 85.12 207 ILE A O 1
ATOM 1709 N N . LYS A 1 208 ? -14.662 4.155 34.769 1.00 84.81 208 LYS A N 1
ATOM 1710 C CA . LYS A 1 208 ? -13.246 4.536 34.691 1.00 84.81 208 LYS A CA 1
ATOM 1711 C C . LYS A 1 208 ? -12.633 4.375 36.080 1.00 84.81 208 LYS A C 1
ATOM 1713 O O . LYS A 1 208 ? -12.944 5.142 36.992 1.00 84.81 208 LYS A O 1
ATOM 1718 N N . LEU A 1 209 ? -11.809 3.345 36.266 1.00 84.50 209 LEU A N 1
ATOM 1719 C CA . LEU A 1 209 ? -11.122 3.077 37.532 1.00 84.50 209 LEU A CA 1
ATOM 1720 C C . LEU A 1 209 ? -9.617 3.269 37.356 1.00 84.50 209 LEU A C 1
ATOM 1722 O O . LEU A 1 209 ? -9.087 2.951 36.297 1.00 84.50 209 LEU A O 1
ATOM 1726 N N . PRO A 1 210 ? -8.890 3.729 38.389 1.00 82.38 210 PRO A N 1
ATOM 1727 C CA . PRO A 1 210 ? -7.444 3.830 38.295 1.00 82.38 210 PRO A CA 1
ATOM 1728 C C . PRO A 1 210 ? -6.828 2.443 38.089 1.00 82.38 210 PRO A C 1
ATOM 1730 O O . PRO A 1 210 ? -7.105 1.508 38.854 1.00 82.38 210 PRO A O 1
ATOM 1733 N N . PHE A 1 211 ? -5.958 2.336 37.083 1.00 82.75 211 PHE A N 1
ATOM 1734 C CA . PHE A 1 211 ? -5.201 1.134 36.733 1.00 82.75 211 PHE A CA 1
ATOM 1735 C C . PHE A 1 211 ? -4.061 0.869 37.737 1.00 82.75 211 PHE A C 1
ATOM 1737 O O . PHE A 1 211 ? -2.880 0.920 37.413 1.00 82.75 211 PHE A O 1
ATOM 1744 N N . SER A 1 212 ? -4.404 0.663 39.012 1.00 84.50 212 SER A N 1
ATOM 1745 C CA . SER A 1 212 ? -3.430 0.571 40.113 1.00 84.50 212 SER A CA 1
ATOM 1746 C C . SER A 1 212 ? -3.555 -0.685 40.970 1.00 84.50 212 SER A C 1
ATOM 1748 O O . SER A 1 212 ? -2.589 -1.074 41.623 1.00 84.50 212 SER A O 1
ATOM 1750 N N . ASN A 1 213 ? -4.722 -1.333 40.989 1.00 88.75 213 ASN A N 1
ATOM 1751 C CA . ASN A 1 213 ? -4.960 -2.527 41.792 1.00 88.75 213 ASN A CA 1
ATOM 1752 C C . ASN A 1 213 ? -5.624 -3.638 40.958 1.00 88.75 213 ASN A C 1
ATOM 1754 O O . ASN A 1 213 ? -6.293 -3.374 39.960 1.00 88.75 213 ASN A O 1
ATOM 1758 N N . ALA A 1 214 ? -5.429 -4.893 41.371 1.00 92.75 214 ALA A N 1
ATOM 1759 C CA . ALA A 1 214 ? -5.908 -6.056 40.625 1.00 92.75 214 ALA A CA 1
ATOM 1760 C C . ALA A 1 214 ? -7.442 -6.105 40.488 1.00 92.75 214 ALA A C 1
ATOM 1762 O O . ALA A 1 214 ? -7.945 -6.583 39.475 1.00 92.75 214 ALA A O 1
ATOM 1763 N N . GLU A 1 215 ? -8.179 -5.592 41.476 1.00 93.50 215 GLU A N 1
ATOM 1764 C CA . GLU A 1 215 ? -9.646 -5.597 41.468 1.00 93.50 215 GLU A CA 1
ATOM 1765 C C . GLU A 1 215 ? -10.206 -4.625 40.421 1.00 93.50 215 GLU A C 1
ATOM 1767 O O . GLU A 1 215 ? -11.038 -5.003 39.603 1.00 93.50 215 GLU A O 1
ATOM 1772 N N . ASN A 1 216 ? -9.681 -3.401 40.365 1.00 90.19 216 ASN A N 1
ATOM 1773 C CA . ASN A 1 216 ? -10.023 -2.399 39.359 1.00 90.19 216 ASN A CA 1
ATOM 1774 C C . ASN A 1 216 ? -9.710 -2.917 37.954 1.00 90.19 216 ASN A C 1
ATOM 1776 O O . ASN A 1 216 ? -10.531 -2.778 37.050 1.00 90.19 216 ASN A O 1
ATOM 1780 N N . ILE A 1 217 ? -8.540 -3.541 37.777 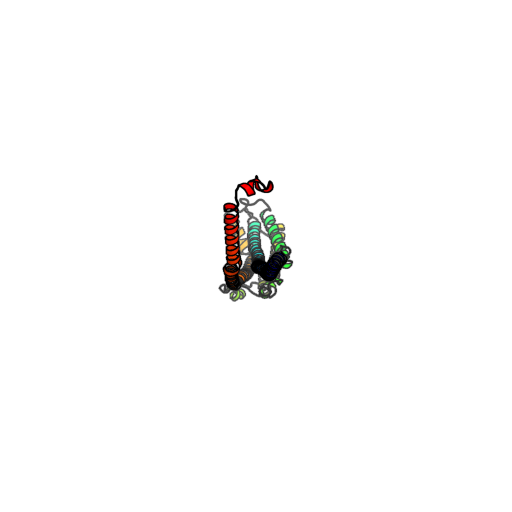1.00 90.12 217 ILE A N 1
ATOM 1781 C CA . ILE A 1 217 ? -8.138 -4.145 36.500 1.00 90.12 217 ILE A CA 1
ATOM 1782 C C . ILE A 1 217 ? -9.128 -5.238 36.096 1.00 90.12 217 ILE A C 1
ATOM 1784 O O . ILE A 1 217 ? -9.549 -5.287 34.942 1.00 90.12 217 ILE A O 1
ATOM 1788 N N . LYS A 1 218 ? -9.541 -6.087 37.042 1.00 93.62 218 LYS A N 1
ATOM 1789 C CA . LYS A 1 218 ? -10.531 -7.137 36.797 1.00 93.62 218 LYS A CA 1
ATOM 1790 C C . LYS A 1 218 ? -11.888 -6.558 36.393 1.00 93.62 218 LYS A C 1
ATOM 1792 O O . LYS A 1 218 ? -12.447 -7.020 35.405 1.00 93.62 218 LYS A O 1
ATOM 1797 N N . ILE A 1 219 ? -12.382 -5.534 37.094 1.00 92.00 219 ILE A N 1
ATOM 1798 C CA . ILE A 1 219 ? -13.649 -4.859 36.763 1.00 92.00 219 ILE A CA 1
ATOM 1799 C C . ILE A 1 219 ? -13.590 -4.271 35.349 1.00 92.00 219 ILE A C 1
ATOM 1801 O O . ILE A 1 219 ? -14.497 -4.499 34.551 1.00 92.00 219 ILE A O 1
ATOM 1805 N N . MET A 1 220 ? -12.508 -3.563 35.006 1.00 91.12 220 MET A N 1
ATOM 1806 C CA . MET A 1 220 ? -12.329 -3.000 33.664 1.00 91.12 220 MET A CA 1
ATOM 1807 C C . MET A 1 220 ? -12.269 -4.096 32.598 1.00 91.12 220 MET A C 1
ATOM 1809 O O . MET A 1 220 ? -12.920 -3.987 31.562 1.00 91.12 220 MET A O 1
ATOM 1813 N N . PHE A 1 221 ? -11.530 -5.177 32.852 1.00 92.62 221 PHE A N 1
ATOM 1814 C CA . PHE A 1 221 ? -11.436 -6.302 31.926 1.00 92.62 221 PHE A CA 1
ATOM 1815 C C . PHE A 1 221 ? -12.787 -6.998 31.717 1.00 92.62 221 PHE A C 1
ATOM 1817 O O . PHE A 1 221 ? -13.154 -7.289 30.582 1.00 92.62 221 PHE A O 1
ATOM 1824 N N . GLU A 1 222 ? -13.551 -7.241 32.783 1.00 94.75 222 GLU A N 1
ATOM 1825 C CA . GLU A 1 222 ? -14.892 -7.828 32.693 1.00 94.75 222 GLU A CA 1
ATOM 1826 C C . GLU A 1 222 ? -15.873 -6.901 31.967 1.00 94.75 222 GLU A C 1
ATOM 1828 O O . GLU A 1 222 ? -16.653 -7.384 31.146 1.00 94.75 222 GLU A O 1
ATOM 1833 N N . GLN A 1 223 ? -15.797 -5.585 32.197 1.00 93.56 223 GLN A N 1
ATOM 1834 C CA . GLN A 1 223 ? -16.566 -4.593 31.444 1.00 93.56 223 GLN A CA 1
ATOM 1835 C C . GLN A 1 223 ? -16.240 -4.681 29.950 1.00 93.56 223 GLN A C 1
ATOM 1837 O O . GLN A 1 223 ? -17.142 -4.879 29.147 1.00 93.56 223 GLN A O 1
ATOM 1842 N N . MET A 1 224 ? -14.960 -4.612 29.571 1.00 94.06 224 MET A N 1
ATOM 1843 C CA . MET A 1 224 ? -14.541 -4.656 28.163 1.00 94.06 224 MET A CA 1
ATOM 1844 C C . MET A 1 224 ? -14.863 -5.999 27.494 1.00 94.06 224 MET A C 1
ATOM 1846 O O . MET A 1 224 ? -15.222 -6.037 26.324 1.00 94.06 224 MET A O 1
ATOM 1850 N N . LYS A 1 225 ? -14.764 -7.114 28.225 1.00 94.06 225 LYS A N 1
ATOM 1851 C CA . LYS A 1 225 ? -15.061 -8.453 27.699 1.00 94.06 225 LYS A CA 1
ATOM 1852 C C . LYS A 1 225 ? -16.553 -8.669 27.435 1.00 94.06 225 LYS A C 1
ATOM 1854 O O . LYS A 1 225 ? -16.910 -9.363 26.484 1.00 94.06 225 LYS A O 1
ATOM 1859 N N . ASN A 1 226 ? -17.411 -8.145 28.308 1.00 94.44 226 ASN A N 1
ATOM 1860 C CA . ASN A 1 226 ? -18.852 -8.397 28.256 1.00 94.44 226 ASN A CA 1
ATOM 1861 C C . ASN A 1 226 ? -19.625 -7.313 27.499 1.00 94.44 226 ASN A C 1
ATOM 1863 O O . ASN A 1 226 ? -20.771 -7.545 27.118 1.00 94.44 226 ASN A O 1
ATOM 1867 N N . ASP A 1 227 ? -19.024 -6.145 27.292 1.00 96.00 227 ASP A N 1
ATOM 1868 C CA . ASP A 1 227 ? -19.666 -5.038 26.605 1.00 96.00 227 ASP A CA 1
ATOM 1869 C C . ASP A 1 227 ? -19.826 -5.298 25.096 1.00 96.00 227 ASP A C 1
ATOM 1871 O O . ASP A 1 227 ? -18.948 -5.829 24.406 1.00 96.00 227 ASP A O 1
ATOM 1875 N N . ASN A 1 228 ? -20.998 -4.920 24.583 1.00 95.94 228 ASN A N 1
ATOM 1876 C CA . ASN A 1 228 ? -21.395 -5.183 23.205 1.00 95.94 228 ASN A CA 1
ATOM 1877 C C . ASN A 1 228 ? -20.537 -4.419 22.190 1.00 95.94 228 ASN A C 1
ATOM 1879 O O . ASN A 1 228 ? -20.250 -4.961 21.124 1.00 95.94 228 ASN A O 1
ATOM 1883 N N . PHE A 1 229 ? -20.110 -3.192 22.508 1.00 96.69 229 PHE A N 1
ATOM 1884 C CA . PHE A 1 229 ? -19.299 -2.393 21.594 1.00 96.69 229 PHE A CA 1
ATOM 1885 C C . PHE A 1 229 ? -17.932 -3.044 21.369 1.00 96.69 229 PHE A C 1
ATOM 1887 O O . PHE A 1 229 ? -17.519 -3.192 20.222 1.00 96.69 229 PHE A O 1
ATOM 1894 N N . PHE A 1 230 ? -17.256 -3.498 22.427 1.00 96.94 230 PHE A N 1
ATOM 1895 C CA . PHE A 1 230 ? -15.940 -4.133 22.289 1.00 96.94 230 PHE A CA 1
ATOM 1896 C C . PHE A 1 230 ? -16.004 -5.467 21.533 1.00 96.94 230 PHE A C 1
ATOM 1898 O O . PHE A 1 230 ? -15.145 -5.735 20.690 1.00 96.94 230 PHE A O 1
ATOM 1905 N N . ARG A 1 231 ? -17.050 -6.273 21.765 1.00 96.00 231 ARG A N 1
ATOM 1906 C CA . ARG A 1 231 ? -17.297 -7.512 21.004 1.00 96.00 231 ARG A CA 1
ATOM 1907 C C . ARG A 1 231 ? -17.546 -7.223 19.522 1.00 96.00 231 ARG A C 1
ATOM 1909 O O . ARG A 1 231 ? -16.970 -7.891 18.664 1.00 96.00 231 ARG A O 1
ATOM 1916 N N . LEU A 1 232 ? -18.362 -6.211 19.216 1.00 96.56 232 LEU A N 1
ATOM 1917 C CA . LEU A 1 232 ? -18.621 -5.772 17.843 1.00 96.56 232 LEU A CA 1
ATOM 1918 C C . LEU A 1 232 ? -17.341 -5.261 17.171 1.00 96.56 232 LEU A C 1
ATOM 1920 O O . LEU A 1 232 ? -17.004 -5.693 16.070 1.00 96.56 232 LEU A O 1
ATOM 1924 N N . GLN A 1 233 ? -16.599 -4.387 17.853 1.00 97.12 233 GLN A N 1
ATOM 1925 C CA . GLN A 1 233 ? -15.337 -3.826 17.382 1.00 97.12 233 GLN A CA 1
ATOM 1926 C C . GLN A 1 233 ? -14.327 -4.921 17.032 1.00 97.12 233 GLN A C 1
ATOM 1928 O O . GLN A 1 233 ? -13.712 -4.850 15.971 1.00 97.12 233 GLN A O 1
ATOM 1933 N N . GLU A 1 234 ? -14.153 -5.936 17.881 1.00 95.88 234 GLU A N 1
ATOM 1934 C CA . GLU A 1 234 ? -13.227 -7.036 17.606 1.00 95.88 234 GLU A CA 1
ATOM 1935 C C . GLU A 1 234 ? -13.579 -7.758 16.297 1.00 95.88 234 GLU A C 1
ATOM 1937 O O . GLU A 1 234 ? -12.699 -8.008 15.469 1.00 95.88 234 GLU A O 1
ATOM 1942 N N . LYS A 1 235 ? -14.868 -8.040 16.075 1.00 95.06 235 LYS A N 1
ATOM 1943 C CA . LYS A 1 235 ? -15.345 -8.713 14.862 1.00 95.06 235 LYS A CA 1
ATOM 1944 C C . LYS A 1 235 ? -15.211 -7.848 13.612 1.00 95.06 235 LYS A C 1
ATOM 1946 O O . LYS A 1 235 ? -14.678 -8.334 12.615 1.00 95.06 235 LYS A O 1
ATOM 1951 N N . LEU A 1 236 ? -15.617 -6.579 13.675 1.00 96.00 236 LEU A N 1
ATOM 1952 C CA . LEU A 1 236 ? -15.488 -5.634 12.560 1.00 96.00 236 LEU A CA 1
ATOM 1953 C C . LEU A 1 236 ? -14.022 -5.408 12.182 1.00 96.00 236 LEU A C 1
ATOM 1955 O O . LEU A 1 236 ? -13.668 -5.504 11.010 1.00 96.00 236 LEU A O 1
ATOM 1959 N N . VAL A 1 237 ? -13.148 -5.172 13.166 1.00 96.56 237 VAL A N 1
ATOM 1960 C CA . VAL A 1 237 ? -11.716 -4.952 12.922 1.00 96.56 237 VAL A CA 1
ATOM 1961 C C . VAL A 1 237 ? -11.060 -6.204 12.352 1.00 96.56 237 VAL A C 1
ATOM 1963 O O . VAL A 1 237 ? -10.271 -6.093 11.419 1.00 96.56 237 VAL A O 1
ATOM 1966 N N . ASN A 1 238 ? -11.384 -7.396 12.862 1.00 94.38 238 ASN A N 1
ATOM 1967 C CA . ASN A 1 238 ? -10.873 -8.637 12.280 1.00 94.38 238 ASN A CA 1
ATOM 1968 C C . ASN A 1 238 ? -11.326 -8.809 10.822 1.00 94.38 238 ASN A C 1
ATOM 1970 O O . ASN A 1 238 ? -10.548 -9.262 9.985 1.00 94.38 238 ASN A O 1
ATOM 1974 N N . ASN A 1 239 ? -12.562 -8.411 10.511 1.00 94.06 239 ASN A N 1
ATOM 1975 C CA . ASN A 1 239 ? -13.075 -8.487 9.152 1.00 94.06 239 ASN A CA 1
ATOM 1976 C C . ASN A 1 239 ? -12.355 -7.542 8.193 1.00 94.06 239 ASN A C 1
ATOM 1978 O O . ASN A 1 239 ? -11.781 -7.992 7.207 1.00 94.06 239 ASN A O 1
ATOM 1982 N N . LEU A 1 240 ? -12.261 -6.273 8.582 1.00 96.25 240 LEU A N 1
ATOM 1983 C CA . LEU A 1 240 ? -11.544 -5.243 7.839 1.00 96.25 240 LEU A CA 1
ATOM 1984 C C . LEU A 1 240 ? -10.073 -5.588 7.605 1.00 96.25 240 LEU A C 1
ATOM 1986 O O . LEU A 1 240 ? -9.532 -5.314 6.539 1.00 96.25 240 LEU A O 1
ATOM 1990 N N . ILE A 1 241 ? -9.409 -6.181 8.599 1.00 95.75 241 ILE A N 1
ATOM 1991 C CA . ILE A 1 241 ? -8.018 -6.618 8.461 1.00 95.75 241 ILE A CA 1
ATOM 1992 C C . ILE A 1 241 ? -7.894 -7.720 7.415 1.00 95.75 241 ILE A C 1
ATOM 1994 O O . ILE A 1 241 ? -6.966 -7.673 6.614 1.00 95.75 241 ILE A O 1
ATOM 1998 N N . GLY A 1 242 ? -8.806 -8.693 7.418 1.00 94.25 242 GLY A N 1
ATOM 1999 C CA . GLY A 1 242 ? -8.808 -9.750 6.413 1.00 94.25 242 GLY A CA 1
ATOM 2000 C C . GLY A 1 242 ? -8.951 -9.191 4.998 1.00 94.25 242 GLY A C 1
ATOM 2001 O O . GLY A 1 242 ? -8.177 -9.568 4.121 1.00 94.25 242 GLY A O 1
ATOM 2002 N N . ASP A 1 243 ? -9.856 -8.231 4.803 1.00 95.19 243 ASP A N 1
ATOM 2003 C CA . ASP A 1 243 ? -10.054 -7.578 3.505 1.00 95.19 243 ASP A CA 1
ATOM 2004 C C . ASP A 1 243 ? -8.809 -6.787 3.071 1.00 95.19 243 ASP A C 1
ATOM 2006 O O . ASP A 1 243 ? -8.357 -6.917 1.932 1.00 95.19 243 ASP A O 1
ATOM 2010 N N . ILE A 1 244 ? -8.191 -6.025 3.988 1.00 96.19 244 ILE A N 1
ATOM 2011 C CA . ILE A 1 244 ? -6.938 -5.294 3.720 1.00 96.19 244 ILE A CA 1
ATOM 2012 C C . ILE A 1 244 ? -5.827 -6.250 3.306 1.00 96.19 244 ILE A C 1
ATOM 2014 O O . ILE A 1 244 ? -5.131 -5.982 2.334 1.00 96.19 244 ILE A O 1
ATOM 2018 N N . GLN A 1 245 ? -5.670 -7.371 4.011 1.00 95.88 245 GLN A N 1
ATOM 2019 C CA . GLN A 1 245 ? -4.635 -8.345 3.686 1.00 95.88 245 GLN A CA 1
ATOM 2020 C C . GLN A 1 245 ? -4.800 -8.867 2.256 1.00 95.88 245 GLN A C 1
ATOM 2022 O O . GLN A 1 245 ? -3.813 -8.937 1.528 1.00 95.88 245 GLN A O 1
ATOM 2027 N N . VAL A 1 246 ? -6.026 -9.202 1.838 1.00 95.69 246 VAL A N 1
ATOM 2028 C CA . VAL A 1 246 ? -6.298 -9.675 0.470 1.00 95.69 246 VAL A CA 1
ATOM 2029 C C . VAL A 1 246 ? -5.999 -8.586 -0.565 1.00 95.69 246 VAL A C 1
ATOM 2031 O O . VAL A 1 246 ? -5.389 -8.878 -1.594 1.00 95.69 246 VAL A O 1
ATOM 2034 N N . ILE A 1 247 ? -6.377 -7.333 -0.294 1.00 95.75 247 ILE A N 1
ATOM 2035 C CA . ILE A 1 247 ? -6.056 -6.193 -1.167 1.00 95.75 247 ILE A CA 1
ATOM 2036 C C . ILE A 1 247 ? -4.538 -6.020 -1.297 1.00 95.75 247 ILE A C 1
ATOM 2038 O O . ILE A 1 247 ? -4.025 -5.905 -2.411 1.00 95.75 247 ILE A O 1
ATOM 2042 N N . ASP A 1 248 ? -3.818 -6.019 -0.178 1.00 95.75 248 ASP A N 1
ATOM 2043 C CA . ASP A 1 248 ? -2.373 -5.799 -0.147 1.00 95.75 248 ASP A CA 1
ATOM 2044 C C . ASP A 1 248 ? -1.629 -6.920 -0.884 1.00 95.75 248 ASP A C 1
ATOM 2046 O O . ASP A 1 248 ? -0.743 -6.640 -1.692 1.00 95.75 248 ASP A O 1
ATOM 2050 N N . ASP A 1 249 ? -2.020 -8.182 -0.683 1.00 95.25 249 ASP A N 1
ATOM 2051 C CA . ASP A 1 249 ? -1.446 -9.324 -1.405 1.00 95.25 249 ASP A CA 1
ATOM 2052 C C . ASP A 1 249 ? -1.714 -9.252 -2.907 1.00 95.25 249 ASP A C 1
ATOM 2054 O O . ASP A 1 249 ? -0.796 -9.472 -3.701 1.00 95.25 249 ASP A O 1
ATOM 2058 N N . TYR A 1 250 ? -2.927 -8.868 -3.317 1.00 95.81 250 TYR A N 1
ATOM 2059 C CA . TYR A 1 250 ? -3.237 -8.657 -4.727 1.00 95.81 250 TYR A CA 1
ATOM 2060 C C . TYR A 1 250 ? -2.353 -7.564 -5.341 1.00 95.81 250 TYR A C 1
ATOM 2062 O O . TYR A 1 250 ? -1.791 -7.757 -6.424 1.00 95.81 250 TYR A O 1
ATOM 2070 N N . LEU A 1 251 ? -2.206 -6.418 -4.668 1.00 96.00 251 LEU A N 1
ATOM 2071 C CA . LEU A 1 251 ? -1.421 -5.285 -5.163 1.00 96.00 251 LEU A CA 1
ATOM 2072 C C . LEU A 1 251 ? 0.073 -5.624 -5.243 1.00 96.00 251 LEU A C 1
ATOM 2074 O O . LEU A 1 251 ? 0.716 -5.361 -6.265 1.00 96.00 251 LEU A O 1
ATOM 2078 N N . ILE A 1 252 ? 0.615 -6.266 -4.205 1.00 95.44 252 ILE A N 1
ATOM 2079 C CA . ILE A 1 252 ? 2.008 -6.721 -4.165 1.00 95.44 252 ILE A CA 1
ATOM 2080 C C . ILE A 1 252 ? 2.246 -7.775 -5.248 1.00 95.44 252 ILE A C 1
ATOM 2082 O O . ILE A 1 252 ? 3.168 -7.624 -6.052 1.00 95.44 252 ILE A O 1
ATOM 2086 N N . SER A 1 253 ? 1.394 -8.795 -5.344 1.00 95.25 253 SER A N 1
ATOM 2087 C CA . SER A 1 253 ? 1.505 -9.841 -6.365 1.00 95.25 253 SER A CA 1
ATOM 2088 C C . SER A 1 253 ? 1.407 -9.267 -7.777 1.00 95.25 253 SER A C 1
ATOM 2090 O O . SER A 1 253 ? 2.209 -9.615 -8.642 1.00 95.25 253 SER A O 1
ATOM 2092 N N . SER A 1 254 ? 0.497 -8.320 -8.012 1.00 95.12 254 SER A N 1
ATOM 2093 C CA . SER A 1 254 ? 0.378 -7.617 -9.295 1.00 95.12 254 SER A CA 1
ATOM 2094 C C . SER A 1 254 ? 1.647 -6.836 -9.638 1.00 95.12 254 SER A C 1
ATOM 2096 O O . SER A 1 254 ? 2.091 -6.854 -10.787 1.00 95.12 254 SER A O 1
ATOM 2098 N N . SER A 1 255 ? 2.276 -6.192 -8.649 1.00 94.56 255 SER A N 1
ATOM 2099 C CA . SER A 1 255 ? 3.537 -5.471 -8.855 1.00 94.56 255 SER A CA 1
ATOM 2100 C C . SER A 1 255 ? 4.684 -6.415 -9.237 1.00 94.56 255 SER A C 1
ATOM 2102 O O . SER A 1 255 ? 5.440 -6.127 -10.167 1.00 94.56 255 SER A O 1
ATOM 2104 N N . LEU A 1 256 ? 4.763 -7.585 -8.594 1.00 94.38 256 LEU A N 1
ATOM 2105 C CA . LEU A 1 256 ? 5.757 -8.614 -8.898 1.00 94.38 256 LEU A CA 1
ATOM 2106 C C . LEU A 1 256 ? 5.532 -9.215 -10.288 1.00 94.38 256 LEU A C 1
ATOM 2108 O O . LEU A 1 256 ? 6.476 -9.324 -11.066 1.00 94.38 256 LEU A O 1
ATOM 2112 N N . LEU A 1 257 ? 4.282 -9.515 -10.649 1.00 93.81 257 LEU A N 1
ATOM 2113 C CA . LEU A 1 257 ? 3.931 -10.022 -11.978 1.00 93.81 257 LEU A CA 1
ATOM 2114 C C . LEU A 1 257 ? 4.261 -9.017 -13.089 1.00 93.81 257 LEU A C 1
ATOM 2116 O O . LEU A 1 257 ? 4.742 -9.414 -14.154 1.00 93.81 257 LEU A O 1
ATOM 2120 N N . LEU A 1 258 ? 4.047 -7.717 -12.865 1.00 92.94 258 LEU A N 1
ATOM 2121 C CA . LEU A 1 258 ? 4.454 -6.677 -13.815 1.00 92.94 258 LEU A CA 1
ATOM 2122 C C . LEU A 1 258 ? 5.974 -6.612 -13.981 1.00 92.94 258 LEU A C 1
ATOM 2124 O O . LEU A 1 258 ? 6.453 -6.461 -15.107 1.00 92.94 258 LEU A O 1
ATOM 2128 N N . LEU A 1 259 ? 6.735 -6.754 -12.896 1.00 92.56 259 LEU A N 1
ATOM 2129 C CA . LEU A 1 259 ? 8.194 -6.805 -12.965 1.00 92.56 259 LEU A CA 1
ATOM 2130 C C . LEU A 1 259 ? 8.673 -8.059 -13.705 1.00 92.56 259 LEU A C 1
ATOM 2132 O O . LEU A 1 259 ? 9.480 -7.951 -14.629 1.00 92.56 259 LEU A O 1
ATOM 2136 N N . ASP A 1 260 ? 8.144 -9.232 -13.362 1.00 92.12 260 ASP A N 1
ATOM 2137 C CA . ASP A 1 260 ? 8.571 -10.507 -13.940 1.00 92.12 260 ASP A CA 1
ATOM 2138 C C . ASP A 1 260 ? 8.197 -10.641 -15.420 1.00 92.12 260 ASP A C 1
ATOM 2140 O O . ASP A 1 260 ? 9.021 -11.069 -16.233 1.00 92.12 260 ASP A O 1
ATOM 2144 N N . SER A 1 261 ? 6.988 -10.217 -15.802 1.00 89.94 261 SER A N 1
ATOM 2145 C CA . SER A 1 261 ? 6.539 -10.249 -17.202 1.00 89.94 261 SER A CA 1
ATOM 2146 C C . SER A 1 261 ? 7.369 -9.331 -18.103 1.00 89.94 261 SER A C 1
ATOM 2148 O O . SER A 1 261 ? 7.658 -9.686 -19.248 1.00 89.94 261 SER A O 1
ATOM 2150 N N . ASN A 1 262 ? 7.820 -8.185 -17.587 1.00 91.69 262 ASN A N 1
ATOM 2151 C CA . ASN A 1 262 ? 8.610 -7.230 -18.360 1.00 91.69 262 ASN A CA 1
ATOM 2152 C C . ASN A 1 262 ? 10.123 -7.450 -18.264 1.00 91.69 262 ASN A C 1
ATOM 2154 O O . ASN A 1 262 ? 10.857 -6.990 -19.141 1.00 91.69 262 ASN A O 1
ATOM 2158 N N . LYS A 1 263 ? 10.606 -8.188 -17.260 1.00 91.44 263 LYS A N 1
ATOM 2159 C CA . LYS A 1 263 ? 12.031 -8.495 -17.081 1.00 91.44 263 LYS A CA 1
ATOM 2160 C C . LYS A 1 263 ? 12.640 -9.141 -18.321 1.00 91.44 263 LYS A C 1
ATOM 2162 O O . LYS A 1 263 ? 13.682 -8.695 -18.795 1.00 91.44 263 LYS A O 1
ATOM 2167 N N . ASN A 1 264 ? 11.989 -10.168 -18.869 1.00 89.50 264 ASN A N 1
ATOM 2168 C CA . ASN A 1 264 ? 12.490 -10.863 -20.057 1.00 89.50 264 ASN A CA 1
ATOM 2169 C C . ASN A 1 264 ? 12.500 -9.941 -21.280 1.00 89.50 264 ASN A C 1
ATOM 2171 O O . ASN A 1 264 ? 13.490 -9.895 -22.005 1.00 89.50 264 ASN A O 1
ATOM 2175 N N . THR A 1 265 ? 11.434 -9.162 -21.473 1.00 90.25 265 THR A N 1
ATOM 2176 C CA . THR A 1 265 ? 11.341 -8.168 -22.550 1.00 90.25 265 THR A CA 1
ATOM 2177 C C . THR A 1 265 ? 12.482 -7.156 -22.468 1.00 90.25 265 THR A C 1
ATOM 2179 O O . THR A 1 265 ? 13.158 -6.915 -23.466 1.00 90.25 265 THR A O 1
ATOM 2182 N N . LEU A 1 266 ? 12.763 -6.628 -21.275 1.00 90.88 266 LEU A N 1
ATOM 2183 C CA . LEU A 1 266 ? 13.851 -5.681 -21.051 1.00 90.88 266 LEU A CA 1
ATOM 2184 C C . LEU A 1 266 ? 15.220 -6.315 -21.330 1.00 90.88 266 LEU A C 1
ATOM 2186 O O . LEU A 1 266 ? 16.038 -5.715 -22.024 1.00 90.88 266 LEU A O 1
ATOM 2190 N N . ILE A 1 267 ? 15.449 -7.552 -20.875 1.00 91.12 267 ILE A N 1
ATOM 2191 C CA . ILE A 1 267 ? 16.676 -8.304 -21.180 1.00 91.12 267 ILE A CA 1
ATOM 2192 C C . ILE A 1 267 ? 16.850 -8.470 -22.694 1.00 91.12 267 ILE A C 1
ATOM 2194 O O . ILE A 1 267 ? 17.947 -8.233 -23.207 1.00 91.12 267 ILE A O 1
ATOM 2198 N N . TYR A 1 268 ? 15.795 -8.838 -23.427 1.00 92.12 268 TYR A N 1
ATOM 2199 C CA . TYR A 1 268 ? 15.863 -8.998 -24.881 1.00 92.12 268 TYR A CA 1
ATOM 2200 C C . TYR A 1 268 ? 16.159 -7.677 -25.596 1.00 92.12 268 TYR A C 1
ATOM 2202 O O . TYR A 1 268 ? 17.051 -7.639 -26.443 1.00 92.12 268 TYR A O 1
ATOM 2210 N N . VAL A 1 269 ? 15.469 -6.591 -25.236 1.00 91.69 269 VAL A N 1
ATOM 2211 C CA . VAL A 1 269 ? 15.678 -5.262 -25.836 1.00 91.69 269 VAL A CA 1
ATOM 2212 C C . VAL A 1 269 ? 17.104 -4.769 -25.590 1.00 91.69 269 VAL A C 1
ATOM 2214 O O . VAL A 1 269 ? 17.773 -4.345 -26.534 1.00 91.69 269 VAL A O 1
ATOM 2217 N N . VAL A 1 270 ? 17.606 -4.889 -24.357 1.00 91.88 270 VAL A N 1
ATOM 2218 C CA . VAL A 1 270 ? 18.984 -4.510 -24.010 1.00 91.88 270 VAL A CA 1
ATOM 2219 C C . VAL A 1 270 ? 19.996 -5.372 -24.767 1.00 91.88 270 VAL A C 1
ATOM 2221 O O . VAL A 1 270 ? 20.939 -4.834 -25.341 1.00 91.88 270 VAL A O 1
ATOM 2224 N N . SER A 1 271 ? 19.781 -6.689 -24.846 1.00 93.06 271 SER A N 1
ATOM 2225 C CA . SER A 1 271 ? 20.686 -7.609 -25.551 1.00 93.06 271 SER A CA 1
ATOM 2226 C C . SER A 1 271 ? 20.771 -7.305 -27.050 1.00 93.06 271 SER A C 1
ATOM 2228 O O . SER A 1 271 ? 21.867 -7.241 -27.610 1.00 93.06 271 SER A O 1
ATOM 2230 N N . ILE A 1 272 ? 19.625 -7.070 -27.702 1.00 93.38 272 ILE A N 1
ATOM 2231 C CA . ILE A 1 272 ? 19.559 -6.678 -29.119 1.00 93.38 272 ILE A CA 1
ATOM 2232 C C . ILE A 1 272 ? 20.253 -5.329 -29.324 1.00 93.38 272 ILE A C 1
ATOM 2234 O O . ILE A 1 272 ? 21.057 -5.180 -30.245 1.00 93.38 272 ILE A O 1
ATOM 2238 N N . GLY A 1 273 ? 19.992 -4.367 -28.440 1.00 92.62 273 GLY A N 1
ATOM 2239 C CA . GLY A 1 273 ? 20.628 -3.058 -28.454 1.00 92.62 273 GLY A CA 1
ATOM 2240 C C . GLY A 1 273 ? 22.144 -3.121 -28.364 1.00 92.62 273 GLY A C 1
ATOM 2241 O O . GLY A 1 273 ? 22.833 -2.565 -29.216 1.00 92.62 273 GLY A O 1
ATOM 2242 N N . CYS A 1 274 ? 22.675 -3.863 -27.391 1.00 93.12 274 CYS A N 1
ATOM 2243 C CA . CYS A 1 274 ? 24.110 -4.109 -27.271 1.00 93.12 274 CYS A CA 1
ATOM 2244 C C . CYS A 1 274 ? 24.685 -4.725 -28.554 1.00 93.12 274 CYS A C 1
ATOM 2246 O O . CYS A 1 274 ? 25.727 -4.275 -29.025 1.00 93.12 274 CYS A O 1
ATOM 2248 N N . GLY A 1 275 ? 23.990 -5.690 -29.165 1.00 94.25 275 GLY A N 1
ATOM 2249 C CA . GLY A 1 275 ? 24.391 -6.260 -30.454 1.00 94.25 275 GLY A CA 1
ATOM 2250 C C . GLY A 1 275 ? 24.489 -5.210 -31.568 1.00 94.25 275 GLY A C 1
ATOM 2251 O O . GLY A 1 275 ? 25.494 -5.151 -32.276 1.00 94.25 275 GLY A O 1
ATOM 2252 N N . ILE A 1 276 ? 23.487 -4.334 -31.691 1.00 92.56 276 ILE A N 1
ATOM 2253 C CA . ILE A 1 276 ? 23.483 -3.235 -32.671 1.00 92.56 276 ILE A CA 1
ATOM 2254 C C . ILE A 1 276 ? 24.634 -2.257 -32.405 1.00 92.56 276 ILE A C 1
ATOM 2256 O O . ILE A 1 276 ? 25.317 -1.853 -33.347 1.00 92.56 276 ILE A O 1
ATOM 2260 N N . LEU A 1 277 ? 24.889 -1.904 -31.143 1.00 92.38 277 LEU A N 1
ATOM 2261 C CA . LEU A 1 277 ? 25.983 -1.005 -30.765 1.00 92.38 277 LEU A CA 1
ATOM 2262 C C . LEU A 1 277 ? 27.352 -1.584 -31.137 1.00 92.38 277 LEU A C 1
ATOM 2264 O O . LEU A 1 277 ? 28.171 -0.870 -31.711 1.00 92.38 277 LEU A O 1
ATOM 2268 N N . ILE A 1 278 ? 27.576 -2.880 -30.896 1.00 94.19 278 ILE A N 1
ATOM 2269 C CA . ILE A 1 278 ? 28.810 -3.576 -31.292 1.00 94.19 278 ILE A CA 1
ATOM 2270 C C . ILE A 1 278 ? 28.976 -3.561 -32.819 1.00 94.19 278 ILE A C 1
ATOM 2272 O O . ILE A 1 278 ? 30.068 -3.306 -33.326 1.00 94.19 278 ILE A O 1
ATOM 2276 N N . ILE A 1 279 ? 27.895 -3.784 -33.576 1.00 92.50 279 ILE A N 1
ATOM 2277 C CA . ILE A 1 279 ? 27.922 -3.714 -35.046 1.00 92.50 279 ILE A CA 1
ATOM 2278 C C . ILE A 1 279 ? 28.281 -2.294 -35.510 1.00 92.50 279 ILE A C 1
ATOM 2280 O O . ILE A 1 279 ? 29.138 -2.127 -36.380 1.00 92.50 279 ILE A O 1
ATOM 2284 N N . ILE A 1 280 ? 27.664 -1.258 -34.936 1.00 92.31 280 ILE A N 1
ATOM 2285 C CA . ILE A 1 280 ? 27.983 0.136 -35.273 1.00 92.31 280 ILE A CA 1
ATOM 2286 C C . ILE A 1 280 ? 29.453 0.436 -34.958 1.00 92.31 280 ILE A C 1
ATOM 2288 O O . ILE A 1 280 ? 30.146 1.023 -35.792 1.00 92.31 280 ILE A O 1
ATOM 2292 N N . ASP A 1 281 ? 29.959 -0.012 -33.812 1.00 90.44 281 ASP A N 1
ATOM 2293 C CA . ASP A 1 281 ? 31.349 0.206 -33.421 1.00 90.44 281 ASP A CA 1
ATOM 2294 C C . ASP A 1 281 ? 32.344 -0.430 -34.401 1.00 90.44 281 ASP A C 1
ATOM 2296 O O . ASP A 1 281 ? 33.195 0.257 -34.979 1.00 90.44 281 ASP A O 1
ATOM 2300 N N . ILE A 1 282 ? 32.154 -1.712 -34.717 1.00 92.31 282 ILE A N 1
ATOM 2301 C CA . ILE A 1 282 ? 33.035 -2.453 -35.628 1.00 92.31 282 ILE A CA 1
ATOM 2302 C C . ILE A 1 282 ? 32.970 -1.912 -37.066 1.00 92.31 282 ILE A C 1
ATOM 2304 O O . ILE A 1 282 ? 33.998 -1.844 -37.743 1.00 92.31 282 ILE A O 1
ATOM 2308 N N . PHE A 1 283 ? 31.791 -1.533 -37.575 1.00 89.06 283 PHE A N 1
ATOM 2309 C CA . PHE A 1 283 ? 31.620 -1.177 -38.994 1.00 89.06 283 PHE A CA 1
ATOM 2310 C C . PHE A 1 283 ? 31.646 0.324 -39.297 1.00 89.06 283 PHE A C 1
ATOM 2312 O O . PHE A 1 283 ? 31.826 0.715 -40.461 1.00 89.06 283 PHE A O 1
ATOM 2319 N N . VAL A 1 284 ? 31.394 1.178 -38.309 1.00 89.06 284 VAL A N 1
ATOM 2320 C CA . VAL A 1 284 ? 31.338 2.636 -38.476 1.00 89.06 284 VAL A CA 1
ATOM 2321 C C . VAL A 1 284 ? 32.513 3.262 -37.755 1.00 89.06 284 VAL A C 1
ATOM 2323 O O . VAL A 1 284 ? 33.378 3.836 -38.419 1.00 89.06 284 VAL A O 1
ATOM 2326 N N . PHE A 1 285 ? 32.591 3.103 -36.434 1.00 86.31 285 PHE A N 1
ATOM 2327 C CA . PHE A 1 285 ? 33.613 3.782 -35.646 1.00 86.31 285 PHE A CA 1
ATOM 2328 C C . PHE A 1 285 ? 35.018 3.275 -35.965 1.00 86.31 285 PHE A C 1
ATOM 2330 O O . PHE A 1 285 ? 35.873 4.094 -36.286 1.00 86.31 285 PHE A O 1
ATOM 2337 N N . ASN A 1 286 ? 35.256 1.963 -36.037 1.00 88.50 286 ASN A N 1
ATOM 2338 C CA . ASN A 1 286 ? 36.564 1.412 -36.419 1.00 88.50 286 ASN A CA 1
ATOM 2339 C C . ASN A 1 286 ? 37.052 1.946 -37.781 1.00 88.50 286 ASN A C 1
ATOM 2341 O O . ASN A 1 286 ? 38.205 2.350 -37.929 1.00 88.50 286 ASN A O 1
ATOM 2345 N N . LYS A 1 287 ? 36.165 2.042 -38.781 1.00 83.81 287 LYS A N 1
ATOM 2346 C CA . LYS A 1 287 ? 36.524 2.588 -40.101 1.00 83.81 287 LYS A CA 1
ATOM 2347 C C . LYS A 1 287 ? 36.887 4.076 -40.027 1.00 83.81 287 LYS A C 1
ATOM 2349 O O . LYS A 1 287 ? 37.826 4.525 -40.696 1.00 83.81 287 LYS A O 1
ATOM 2354 N N . VAL A 1 288 ? 36.165 4.840 -39.209 1.00 85.06 288 VAL A N 1
ATOM 2355 C CA . VAL A 1 288 ? 36.465 6.254 -38.959 1.00 85.06 288 VAL A CA 1
ATOM 2356 C C . VAL A 1 288 ? 37.795 6.392 -38.220 1.00 85.06 288 VAL A C 1
ATOM 2358 O O . VAL A 1 288 ? 38.640 7.168 -38.664 1.00 85.06 288 VAL A O 1
ATOM 2361 N N . TYR A 1 289 ? 38.034 5.602 -37.171 1.00 85.38 289 TYR A N 1
ATOM 2362 C CA . TYR A 1 289 ? 39.286 5.598 -36.416 1.00 85.38 289 TYR A CA 1
ATOM 2363 C C . TYR A 1 289 ? 40.483 5.270 -37.306 1.00 85.38 289 TYR A C 1
ATOM 2365 O O . TYR A 1 289 ? 41.437 6.043 -37.337 1.00 85.38 289 TYR A O 1
ATOM 2373 N N . GLN A 1 290 ? 40.409 4.210 -38.115 1.00 86.19 290 GLN A N 1
ATOM 2374 C CA . GLN A 1 290 ? 41.477 3.861 -39.057 1.00 86.19 290 GLN A CA 1
ATOM 2375 C C . GLN A 1 290 ? 41.764 4.988 -40.056 1.00 86.19 290 GLN A C 1
ATOM 2377 O O . GLN A 1 290 ? 42.921 5.280 -40.353 1.00 86.19 290 GLN A O 1
ATOM 2382 N N . THR A 1 291 ? 40.724 5.656 -40.562 1.00 81.69 291 THR A N 1
ATOM 2383 C CA . THR A 1 291 ? 40.892 6.808 -41.462 1.00 81.69 291 THR A CA 1
ATOM 2384 C C . THR A 1 291 ? 41.557 7.987 -40.749 1.00 81.69 291 THR A C 1
ATOM 2386 O O . THR A 1 291 ? 42.423 8.649 -41.319 1.00 81.69 291 THR A O 1
ATOM 2389 N N . LYS A 1 292 ? 41.187 8.254 -39.493 1.00 82.31 292 LYS A N 1
ATOM 2390 C CA . LYS A 1 292 ? 41.780 9.336 -38.695 1.00 82.31 292 LYS A CA 1
ATOM 2391 C C . LYS A 1 292 ? 43.234 9.059 -38.321 1.00 82.31 292 LYS A C 1
ATOM 2393 O O . LYS A 1 292 ? 44.029 9.985 -38.420 1.00 82.31 292 LYS A O 1
ATOM 2398 N N . ILE A 1 293 ? 43.584 7.815 -37.992 1.00 85.50 293 ILE A N 1
ATOM 2399 C CA . ILE A 1 293 ? 44.972 7.394 -37.744 1.00 85.50 293 ILE A CA 1
ATOM 2400 C C . ILE A 1 293 ? 45.825 7.632 -38.993 1.00 85.50 293 ILE A C 1
ATOM 2402 O O . ILE A 1 293 ? 46.826 8.330 -38.915 1.00 85.50 293 ILE A O 1
ATOM 2406 N N . LYS A 1 294 ? 45.372 7.187 -40.174 1.00 82.69 294 LYS A N 1
ATOM 2407 C CA . LYS A 1 294 ? 46.098 7.435 -41.435 1.00 82.69 294 LYS A CA 1
ATOM 2408 C C . LYS A 1 294 ? 46.297 8.923 -41.727 1.00 82.69 294 LYS A C 1
ATOM 2410 O O . LYS A 1 294 ? 47.358 9.322 -42.196 1.00 82.69 294 LYS A O 1
ATOM 2415 N N . ASN A 1 295 ? 45.286 9.750 -41.456 1.00 77.12 295 ASN A N 1
ATOM 2416 C CA . ASN A 1 295 ? 45.396 11.199 -41.633 1.00 77.12 295 ASN A CA 1
ATOM 2417 C C . ASN A 1 295 ? 46.390 11.825 -40.644 1.00 77.12 295 ASN A C 1
ATOM 2419 O O . ASN A 1 295 ? 47.104 12.754 -41.014 1.00 77.12 295 ASN A O 1
ATOM 2423 N N . LEU A 1 296 ? 46.440 11.321 -39.409 1.00 80.81 296 LEU A N 1
ATOM 2424 C CA . LEU A 1 296 ? 47.404 11.743 -38.397 1.00 80.81 296 LEU A CA 1
ATOM 2425 C C . LEU A 1 296 ? 48.830 11.343 -38.800 1.00 80.81 296 LEU A C 1
ATOM 2427 O O . LEU A 1 296 ? 49.709 12.196 -38.787 1.00 80.81 296 LEU A O 1
ATOM 2431 N N . ASP A 1 297 ? 49.046 10.104 -39.246 1.00 79.31 297 ASP A N 1
ATOM 2432 C CA . ASP A 1 297 ? 50.351 9.621 -39.719 1.00 79.31 297 ASP A CA 1
ATOM 2433 C C . ASP A 1 297 ? 50.847 10.418 -40.931 1.00 79.31 297 ASP A C 1
ATOM 2435 O O . ASP A 1 297 ? 52.020 10.790 -41.009 1.00 79.31 297 ASP A O 1
ATOM 2439 N N . ALA A 1 298 ? 49.947 10.736 -41.866 1.00 77.12 298 ALA A N 1
ATOM 2440 C CA . ALA A 1 298 ? 50.258 11.579 -43.015 1.00 77.12 298 ALA A CA 1
ATOM 2441 C C . ALA A 1 298 ? 50.613 13.011 -42.591 1.00 77.12 298 ALA A C 1
ATOM 2443 O O . ALA A 1 298 ? 51.556 13.590 -43.125 1.00 77.12 298 ALA A O 1
ATOM 2444 N N . PHE A 1 299 ? 49.895 13.576 -41.616 1.00 77.69 299 PHE A N 1
ATOM 2445 C CA . PHE A 1 299 ? 50.194 14.897 -41.069 1.00 77.69 299 PHE A CA 1
ATOM 2446 C C . PHE A 1 299 ? 51.543 14.924 -40.344 1.00 77.69 299 PHE A C 1
ATOM 2448 O O . PHE A 1 299 ? 52.351 15.812 -40.599 1.00 77.69 299 PHE A O 1
ATOM 2455 N N . ILE A 1 300 ? 51.819 13.928 -39.500 1.00 78.19 300 ILE A N 1
ATOM 2456 C CA . ILE A 1 300 ? 53.108 13.757 -38.821 1.00 78.19 300 ILE A CA 1
ATOM 2457 C C . ILE A 1 300 ? 54.230 13.669 -39.859 1.00 78.19 300 ILE A C 1
ATOM 2459 O O . ILE A 1 300 ? 55.191 14.432 -39.795 1.00 78.19 300 ILE A O 1
ATOM 2463 N N . SER A 1 301 ? 54.078 12.804 -40.863 1.00 77.94 301 SER A N 1
ATOM 2464 C CA . SER A 1 301 ? 55.059 12.650 -41.944 1.00 77.94 301 SER A CA 1
ATOM 2465 C C . SER A 1 301 ? 55.269 13.953 -42.717 1.00 77.94 301 SER A C 1
ATOM 2467 O O . SER A 1 301 ? 56.404 14.323 -42.999 1.00 77.94 301 SER A O 1
ATOM 2469 N N . PHE A 1 302 ? 54.194 14.688 -43.016 1.00 76.06 302 PHE A N 1
ATOM 2470 C CA . PHE A 1 302 ? 54.271 15.993 -43.669 1.00 76.06 302 PHE A CA 1
ATOM 2471 C C . PHE A 1 302 ? 55.052 17.009 -42.827 1.00 76.06 302 PHE A C 1
ATOM 2473 O O . PHE A 1 302 ? 55.946 17.668 -43.350 1.00 76.06 302 PHE A O 1
ATOM 2480 N N . VAL A 1 303 ? 54.766 17.102 -41.524 1.00 74.81 303 VAL A N 1
ATOM 2481 C CA . VAL A 1 303 ? 55.474 18.002 -40.601 1.00 74.81 303 VAL A CA 1
ATOM 2482 C C . VAL A 1 303 ? 56.963 17.654 -40.519 1.00 74.81 303 VAL A C 1
ATOM 2484 O O . VAL A 1 303 ? 57.794 18.557 -40.543 1.00 74.81 303 VAL A O 1
ATOM 2487 N N . PHE A 1 304 ? 57.316 16.366 -40.478 1.00 72.81 304 PHE A N 1
ATOM 2488 C CA . PHE A 1 304 ? 58.715 15.925 -40.431 1.00 72.81 304 PHE A CA 1
ATOM 2489 C C . PHE A 1 304 ? 59.470 16.097 -41.757 1.00 72.81 304 PHE A C 1
ATOM 2491 O O . PHE A 1 304 ? 60.677 16.330 -41.741 1.00 72.81 304 PHE A O 1
ATOM 2498 N N . LEU A 1 305 ? 58.788 15.994 -42.901 1.00 71.31 305 LEU A N 1
ATOM 2499 C CA . LEU A 1 305 ? 59.391 16.170 -44.228 1.00 71.31 305 LEU A CA 1
ATOM 2500 C C . LEU A 1 305 ? 59.474 17.638 -44.665 1.00 71.31 305 LEU A C 1
ATOM 2502 O O . LEU A 1 305 ? 60.190 17.957 -45.615 1.00 71.31 305 LEU A O 1
ATOM 2506 N N . MET A 1 306 ? 58.754 18.540 -43.997 1.00 69.19 306 MET A N 1
ATOM 2507 C CA . MET A 1 306 ? 58.766 19.961 -44.317 1.00 69.19 306 MET A CA 1
ATOM 2508 C C . MET A 1 306 ? 60.102 20.593 -43.877 1.00 69.19 306 MET A C 1
ATOM 2510 O O . MET A 1 306 ? 60.425 20.590 -42.687 1.00 69.19 306 MET A O 1
ATOM 2514 N N . PRO A 1 307 ? 60.894 21.177 -44.799 1.00 66.25 307 PRO A N 1
ATOM 2515 C CA . PRO A 1 307 ? 62.155 21.817 -44.443 1.00 66.25 307 PRO A CA 1
ATOM 2516 C C . PRO A 1 307 ? 61.919 22.936 -43.424 1.00 66.25 307 PRO A C 1
ATOM 2518 O O . PRO A 1 307 ? 61.091 23.821 -43.656 1.00 66.25 307 PRO A O 1
ATOM 2521 N N . GLN A 1 308 ? 62.682 22.960 -42.326 1.00 63.16 308 GLN A N 1
ATOM 2522 C CA . GLN A 1 308 ? 62.558 24.002 -41.291 1.00 63.16 308 GLN A CA 1
ATOM 2523 C C . GLN A 1 308 ? 62.704 25.428 -41.856 1.00 63.16 308 GLN A C 1
ATOM 2525 O O . GLN A 1 308 ? 62.138 26.378 -41.322 1.00 63.16 308 GLN A O 1
ATOM 2530 N N . SER A 1 309 ? 63.404 25.585 -42.984 1.00 65.06 309 SER A N 1
ATOM 2531 C CA . SER A 1 309 ? 63.549 26.852 -43.709 1.00 65.06 309 SER A CA 1
ATOM 2532 C C . SER A 1 309 ? 62.240 27.392 -44.307 1.00 65.06 309 SER A C 1
ATOM 2534 O O . SER A 1 309 ? 62.103 28.607 -44.454 1.00 65.06 309 SER A O 1
ATOM 2536 N N . LEU A 1 310 ? 61.274 26.524 -44.631 1.00 61.34 310 LEU A N 1
ATOM 2537 C CA . LEU A 1 310 ? 59.924 26.895 -45.073 1.00 61.34 310 LEU A CA 1
ATOM 2538 C C . LEU A 1 310 ? 58.992 27.149 -43.882 1.00 61.34 310 LEU A C 1
ATOM 2540 O O . LEU A 1 310 ? 58.228 28.113 -43.912 1.00 61.34 310 LEU A O 1
ATOM 2544 N N . VAL A 1 311 ? 59.102 26.351 -42.812 1.00 60.19 311 VAL A N 1
ATOM 2545 C CA . VAL A 1 311 ? 58.341 26.546 -41.560 1.00 60.19 311 VAL A CA 1
ATOM 2546 C C . VAL A 1 311 ? 58.657 27.922 -40.960 1.00 60.19 311 VAL A C 1
ATOM 2548 O O . VAL A 1 311 ? 57.753 28.693 -40.652 1.00 60.19 311 VAL A O 1
ATOM 2551 N N . ASN A 1 312 ? 59.941 28.291 -40.916 1.00 60.84 312 ASN A N 1
ATOM 2552 C CA . ASN A 1 312 ? 60.418 29.567 -40.377 1.00 60.84 312 ASN A CA 1
ATOM 2553 C C . ASN A 1 312 ? 60.116 30.791 -41.266 1.00 60.84 312 ASN A C 1
ATOM 2555 O O . ASN A 1 312 ? 60.361 31.923 -40.844 1.00 60.84 312 ASN A O 1
ATOM 2559 N N . LYS A 1 313 ? 59.594 30.602 -42.485 1.00 61.62 313 LYS A N 1
ATOM 2560 C CA . LYS A 1 313 ? 59.183 31.699 -43.381 1.00 61.62 313 LYS A CA 1
ATOM 2561 C C . LYS A 1 313 ? 57.705 32.066 -43.258 1.00 61.62 313 LYS A C 1
ATOM 2563 O O . LYS A 1 313 ? 57.335 33.165 -43.658 1.00 61.62 313 LYS A O 1
ATOM 2568 N N . ILE A 1 314 ? 56.866 31.184 -42.716 1.00 61.47 314 ILE A N 1
ATOM 2569 C CA . ILE A 1 314 ? 55.427 31.423 -42.578 1.00 61.47 314 ILE A CA 1
ATOM 2570 C C . ILE A 1 314 ? 55.137 31.808 -41.124 1.00 61.47 314 ILE A C 1
ATOM 2572 O O . ILE A 1 314 ? 55.158 30.964 -40.234 1.00 61.47 314 ILE A O 1
ATOM 2576 N N . ASP A 1 315 ? 54.821 33.082 -40.874 1.00 56.75 315 ASP A N 1
ATOM 2577 C CA . ASP A 1 315 ? 54.661 33.624 -39.511 1.00 56.75 315 ASP A CA 1
ATOM 2578 C C . ASP A 1 315 ? 53.570 32.939 -38.666 1.00 56.75 315 ASP A C 1
ATOM 2580 O O . ASP A 1 315 ? 53.618 32.989 -37.439 1.00 56.75 315 ASP A O 1
ATOM 2584 N N . ARG A 1 316 ? 52.613 32.237 -39.289 1.00 57.75 316 ARG A N 1
ATOM 2585 C CA . ARG A 1 316 ? 51.574 31.469 -38.577 1.00 57.75 316 ARG A CA 1
ATOM 2586 C C . ARG A 1 316 ? 52.088 30.206 -37.871 1.00 57.75 316 ARG A C 1
ATOM 2588 O O . ARG A 1 316 ? 51.383 29.711 -37.002 1.00 57.75 316 ARG A O 1
ATOM 2595 N N . PHE A 1 317 ? 53.277 29.706 -38.215 1.00 55.44 317 PHE A N 1
ATOM 2596 C CA . PHE A 1 317 ? 53.867 28.488 -37.634 1.00 55.44 317 PHE A CA 1
ATOM 2597 C C . PHE A 1 317 ? 55.051 28.766 -36.689 1.00 55.44 317 PHE A C 1
ATOM 2599 O O . PHE A 1 317 ? 55.699 27.834 -36.231 1.00 55.44 317 PHE A O 1
ATOM 2606 N N . LYS A 1 318 ? 55.340 30.041 -36.387 1.00 52.22 318 LYS A N 1
ATOM 2607 C CA . LYS A 1 318 ? 56.450 30.473 -35.514 1.00 52.22 318 LYS A CA 1
ATOM 2608 C C . LYS A 1 318 ? 56.144 30.457 -34.005 1.00 52.22 318 LYS A C 1
ATOM 2610 O O . LYS A 1 318 ? 56.961 30.959 -33.236 1.00 52.22 318 LYS A O 1
ATOM 2615 N N . LYS A 1 319 ? 54.985 29.956 -33.578 1.00 45.62 319 LYS A N 1
ATOM 2616 C CA . LYS A 1 319 ? 54.607 29.870 -32.159 1.00 45.62 319 LYS A CA 1
ATOM 2617 C C . LYS A 1 319 ? 54.658 28.440 -31.664 1.00 45.62 319 LYS A C 1
ATOM 2619 O O . LYS A 1 319 ? 54.090 27.578 -32.365 1.00 45.62 319 LYS A O 1
#